Protein AF-0000000070164233 (afdb_homodimer)

Foldseek 3Di:
DFKWWWDPDPVDPTDIDTAKDADPVHQQDMDGDDVNVVAWDWRGDDPLDTDIGGHPDDPVVDTDMDDDSDPVVVCCVSVPPPPCPVPPPPVPPPPPD/DFKWWWDPDPVDDTDIDTAKDADPVHQQDMDGDDVNVVAWDWRGDDPLDTDIGGHPDDPVRDTDMDDDSDPVVVCCVSCPDPPPPVPPVPVPPPPPD

Sequence (194 aa):
MSWYKQEKRREAHSQFQLVAFTSEGSPGESAIEQPFKKRFKTSGMKSSALPLSLENAQLEDTGTYYCASQQHTAEQMLRKPSQNLFTGNSPVADPSQMSWYKQEKRREAHSQFQLVAFTSEGSPGESAIEQPFKKRFKTSGMKSSALPLSLENAQLEDTGTYYCASQQHTAEQMLRKPSQNLFTGNSPVADPSQ

Solvent-accessible surface area (backbone atoms only — not comparable to full-atom values): 10753 Å² total; per-residue (Å²): 72,30,32,31,35,32,40,82,45,91,87,44,74,72,46,68,38,76,40,34,38,44,38,87,91,36,61,62,39,51,49,64,36,75,96,41,49,86,40,42,48,63,84,24,48,52,69,62,18,45,45,42,29,36,50,79,35,39,63,83,67,31,28,32,32,31,39,17,66,42,54,68,57,28,46,56,62,60,49,51,73,66,68,74,71,62,72,68,74,67,75,75,74,68,69,76,116,71,32,33,32,36,32,39,83,44,90,87,43,73,73,45,67,38,72,38,34,36,44,40,87,92,37,64,61,40,52,50,63,34,76,95,40,49,86,39,40,49,62,84,25,47,50,71,65,18,46,44,43,29,36,51,79,35,39,63,83,67,33,29,33,33,31,40,17,67,42,54,69,57,28,46,56,63,61,50,51,71,66,69,73,71,63,71,68,73,67,76,74,72,69,65,78,116

Secondary structure (DSSP, 8-state):
-EEEEEE--SSS--EEEEEEEE-SS-TT-EEE-GGGTTTEE----BTTEEEEEE-S--GGG-EEEEEESSHHHHHHHHT---------------TT-/-EEEEEE--SSS--EEEEEEEE-SS-TT-EEE-GGGTTTEE----BTTEEEEEE-S--GGG-EEEEEESSHHHHHHHHT---------------TT-

InterPro domains:
  IPR007110 Immunoglobulin-like domain [PS50835] (1-79)
  IPR013106 Immunoglobulin V-set domain [PF07686] (1-72)
  IPR013783 Immunoglobulin-like fold [G3DSA:2.60.40.10] (1-90)
  IPR036179 Immunoglobulin-like domain superfamily [SSF48726] (1-70)

pLDDT: mean 75.79, std 20.02, range [26.42, 96.56]

Structure (mmCIF, N/CA/C/O backbone):
data_AF-0000000070164233-model_v1
#
loop_
_entity.id
_entity.type
_entity.pdbx_description
1 polymer 'Ig-like domain-containing protein'
#
loop_
_atom_site.group_PDB
_atom_site.id
_atom_site.type_symbol
_atom_site.label_atom_id
_atom_site.label_alt_id
_atom_site.label_comp_id
_atom_site.label_asym_id
_atom_site.label_entity_id
_atom_site.label_seq_id
_atom_site.pdbx_PDB_ins_code
_atom_site.Cartn_x
_atom_site.Cartn_y
_atom_site.Cartn_z
_atom_site.occupancy
_atom_site.B_iso_or_equiv
_atom_site.auth_seq_id
_atom_site.auth_comp_id
_atom_site.auth_asym_id
_atom_site.auth_atom_id
_atom_site.pdbx_PDB_model_num
ATOM 1 N N . MET A 1 1 ? 9.125 -7.086 5.539 1 86.12 1 MET A N 1
ATOM 2 C CA . MET A 1 1 ? 7.906 -6.453 5.035 1 86.12 1 MET A CA 1
ATOM 3 C C . MET A 1 1 ? 7.797 -6.613 3.521 1 86.12 1 MET A C 1
ATOM 5 O O . MET A 1 1 ? 8.805 -6.75 2.832 1 86.12 1 MET A O 1
ATOM 9 N N . SER A 1 2 ? 6.504 -6.738 2.984 1 90.94 2 SER A N 1
ATOM 10 C CA . SER A 1 2 ? 6.289 -6.957 1.558 1 90.94 2 SER A CA 1
ATOM 11 C C . SER A 1 2 ? 4.965 -6.348 1.1 1 90.94 2 SER A C 1
ATOM 13 O O . SER 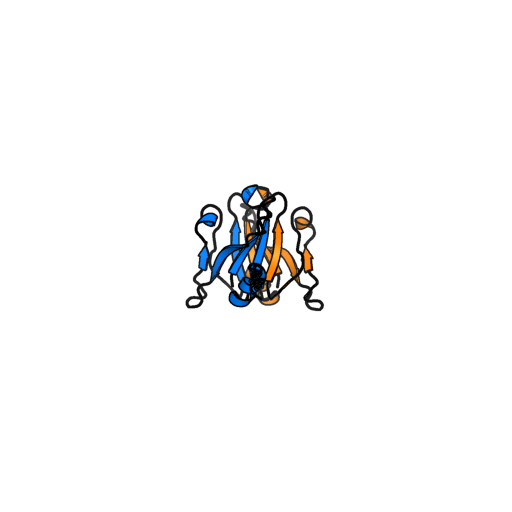A 1 2 ? 4.059 -6.141 1.907 1 90.94 2 SER A O 1
ATOM 15 N N . TRP A 1 3 ? 5.004 -6.035 -0.216 1 93.38 3 TRP A N 1
ATOM 16 C CA . TRP A 1 3 ? 3.795 -5.578 -0.895 1 93.38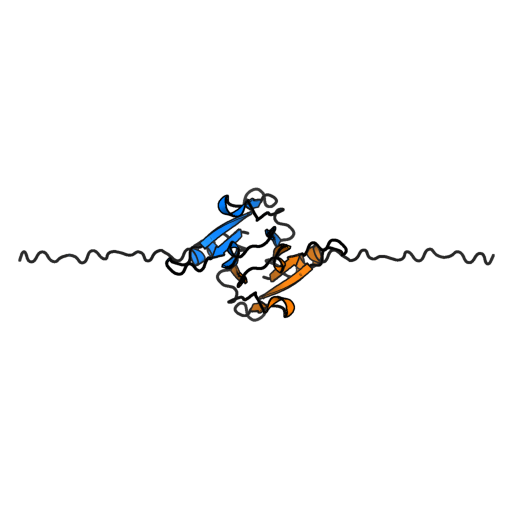 3 TRP A CA 1
ATOM 17 C C . TRP A 1 3 ? 3.277 -6.641 -1.858 1 93.38 3 TRP A C 1
ATOM 19 O O . TRP A 1 3 ? 4.059 -7.27 -2.576 1 93.38 3 TRP A O 1
ATOM 29 N N . TYR A 1 4 ? 1.918 -6.801 -1.856 1 92.5 4 TYR A N 1
ATOM 30 C CA . TYR A 1 4 ? 1.244 -7.668 -2.814 1 92.5 4 TYR A CA 1
ATOM 31 C C . TYR A 1 4 ? 0.104 -6.934 -3.51 1 92.5 4 TYR A C 1
ATOM 33 O O . TYR A 1 4 ? -0.473 -6 -2.949 1 92.5 4 TYR A O 1
ATOM 41 N N . LYS A 1 5 ? -0.182 -7.395 -4.676 1 92.94 5 LYS A N 1
ATOM 42 C CA . LYS A 1 5 ? -1.336 -6.891 -5.41 1 92.94 5 LYS A CA 1
ATOM 43 C C . LYS A 1 5 ? -2.285 -8.023 -5.793 1 92.94 5 LYS A C 1
ATOM 45 O O . LYS A 1 5 ? -1.845 -9.086 -6.234 1 92.94 5 LYS A O 1
ATOM 50 N N . GLN A 1 6 ? -3.504 -7.727 -5.461 1 90.38 6 GLN A N 1
ATOM 51 C CA . GLN A 1 6 ? -4.566 -8.625 -5.898 1 90.38 6 GLN A CA 1
ATOM 52 C C . GLN A 1 6 ? -5.402 -7.996 -7.008 1 90.38 6 GLN A C 1
ATOM 54 O O . GLN A 1 6 ? -6.02 -6.945 -6.805 1 90.38 6 GLN A O 1
ATOM 59 N N . GLU A 1 7 ? -5.34 -8.547 -8.156 1 82.38 7 GLU A N 1
ATOM 60 C CA . GLU A 1 7 ? -6.164 -8.086 -9.266 1 82.38 7 GLU A CA 1
ATOM 61 C C . GLU A 1 7 ? -7.48 -8.859 -9.336 1 82.38 7 GLU A C 1
ATOM 63 O O . GLU A 1 7 ? -7.512 -10.062 -9.055 1 82.38 7 GLU A O 1
ATOM 68 N N . LYS A 1 8 ? -8.523 -8.094 -9.406 1 69.38 8 LYS A N 1
ATOM 69 C CA . LYS A 1 8 ? -9.812 -8.766 -9.594 1 69.38 8 LYS A CA 1
ATOM 70 C C . LYS A 1 8 ? -10 -9.195 -11.047 1 69.38 8 LYS A C 1
ATOM 72 O O . LYS A 1 8 ? -10.039 -8.352 -11.945 1 69.38 8 LYS A O 1
ATOM 77 N N . ARG A 1 9 ? -9.328 -10.203 -11.398 1 56.88 9 ARG A N 1
ATOM 78 C CA . ARG A 1 9 ? -9.625 -10.641 -12.766 1 56.88 9 ARG A CA 1
ATOM 79 C C . ARG A 1 9 ? -10.898 -11.469 -12.805 1 56.88 9 ARG A C 1
ATOM 81 O O . ARG A 1 9 ? -11.188 -12.227 -11.875 1 56.88 9 ARG A O 1
ATOM 88 N N . ARG A 1 10 ? -11.906 -10.977 -13.648 1 57.88 10 ARG A N 1
ATOM 89 C CA . ARG A 1 10 ? -13.195 -11.625 -13.852 1 57.88 10 ARG A CA 1
ATOM 90 C C . ARG A 1 10 ? -13.039 -13.141 -13.984 1 57.88 10 ARG A C 1
ATOM 92 O O . ARG A 1 10 ? -13.852 -13.898 -13.461 1 57.88 10 ARG A O 1
ATOM 99 N N . GLU A 1 11 ? -12.25 -13.43 -14.836 1 52.81 11 GLU A N 1
ATOM 100 C CA . GLU A 1 11 ? -12.242 -14.82 -15.273 1 52.81 11 GLU A CA 1
ATOM 101 C C . GLU A 1 11 ? -11.352 -15.672 -14.375 1 52.81 11 GLU A C 1
ATOM 103 O O . GLU A 1 11 ? -11.562 -16.875 -14.25 1 52.81 11 GLU A O 1
ATOM 108 N N . ALA A 1 12 ? -10.438 -14.969 -13.898 1 54.53 12 ALA A N 1
ATOM 109 C CA . ALA A 1 12 ? -9.461 -15.797 -13.211 1 54.53 12 ALA A CA 1
ATOM 110 C C . ALA A 1 12 ? -9.469 -15.531 -11.711 1 54.53 12 ALA A C 1
ATOM 112 O O . ALA A 1 12 ? -9.969 -14.5 -11.258 1 54.53 12 ALA A O 1
ATOM 113 N N . HIS A 1 13 ? -9.172 -16.547 -10.93 1 57.5 13 HIS A N 1
ATOM 114 C CA . HIS A 1 13 ? -9.016 -16.5 -9.477 1 57.5 13 HIS A CA 1
ATOM 115 C C . HIS A 1 13 ? -8.172 -15.305 -9.055 1 57.5 13 HIS A C 1
ATOM 117 O O . HIS A 1 13 ? -7.32 -14.836 -9.82 1 57.5 13 HIS A O 1
ATOM 123 N N . SER A 1 14 ? -8.578 -14.688 -8.102 1 62.53 14 SER A N 1
ATOM 124 C CA . SER A 1 14 ? -7.809 -13.625 -7.457 1 62.53 14 SER A CA 1
ATOM 125 C C . SER A 1 14 ? -6.336 -14 -7.336 1 62.53 14 SER A C 1
ATOM 127 O O . SER A 1 14 ? -6.004 -15.07 -6.82 1 62.53 14 SER A O 1
ATOM 129 N N . GLN A 1 15 ? -5.508 -13.445 -8.25 1 77.75 15 GLN A N 1
ATOM 130 C CA . GLN A 1 15 ? -4.078 -13.727 -8.172 1 77.75 15 GLN A CA 1
ATOM 131 C C . GLN A 1 15 ? -3.348 -12.664 -7.363 1 77.75 15 GLN A C 1
ATOM 133 O O . GLN A 1 15 ? -3.537 -11.461 -7.59 1 77.75 15 GLN A O 1
ATOM 138 N N . PHE A 1 16 ? -2.762 -13.234 -6.379 1 86.31 16 PHE A N 1
ATOM 139 C CA . PHE A 1 16 ? -1.871 -12.383 -5.605 1 86.31 16 PHE A CA 1
ATOM 140 C C . PHE A 1 16 ? -0.483 -12.328 -6.23 1 86.31 16 PHE A C 1
ATOM 142 O O . PHE A 1 16 ? 0.062 -13.367 -6.625 1 86.31 16 PHE A O 1
ATOM 149 N N . GLN A 1 17 ? -0.043 -11.172 -6.473 1 89.94 17 GLN A N 1
ATOM 150 C CA . GLN A 1 17 ? 1.297 -10.984 -7.02 1 89.94 1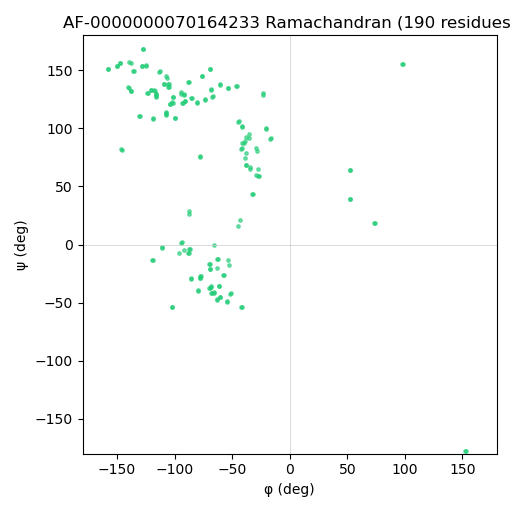7 GLN A CA 1
ATOM 151 C C . GLN A 1 17 ? 2.182 -10.211 -6.047 1 89.94 17 GLN A C 1
ATOM 153 O O . GLN A 1 17 ? 1.745 -9.219 -5.457 1 89.94 17 GLN A O 1
ATOM 158 N N . LEU A 1 18 ? 3.342 -10.734 -5.844 1 90.62 18 LEU A N 1
ATOM 159 C CA . LEU A 1 18 ? 4.324 -9.992 -5.07 1 90.62 18 LEU A CA 1
ATOM 160 C C . LEU A 1 18 ? 4.773 -8.734 -5.816 1 90.62 18 LEU A C 1
ATOM 162 O O . LEU A 1 18 ? 5.156 -8.812 -6.984 1 90.62 18 LEU A O 1
ATOM 166 N N . VAL A 1 19 ? 4.719 -7.598 -5.211 1 94.19 19 VAL A N 1
ATOM 167 C CA . VAL A 1 19 ? 5.074 -6.328 -5.84 1 94.19 19 VAL A CA 1
ATOM 168 C C . VAL A 1 19 ? 6.461 -5.895 -5.375 1 94.19 19 VAL A C 1
ATOM 170 O O . VAL A 1 19 ? 7.352 -5.656 -6.195 1 94.19 19 VAL A O 1
ATOM 173 N N . ALA A 1 20 ? 6.688 -5.816 -4.098 1 93.44 20 ALA A N 1
ATOM 174 C CA . ALA A 1 20 ? 7.941 -5.363 -3.5 1 93.44 20 ALA A CA 1
ATOM 175 C C . ALA A 1 20 ? 8.211 -6.086 -2.184 1 93.44 20 ALA A C 1
ATOM 177 O O . ALA A 1 20 ? 7.285 -6.582 -1.537 1 93.44 20 ALA A O 1
ATOM 178 N N . PHE A 1 21 ? 9.508 -6.16 -1.77 1 88.75 21 PHE A N 1
ATOM 179 C CA . PHE A 1 21 ? 9.859 -6.809 -0.512 1 88.75 21 PHE A CA 1
ATOM 180 C C . PHE A 1 21 ? 11.211 -6.32 -0.012 1 88.75 21 PHE A C 1
ATOM 182 O O . PHE A 1 21 ? 12.031 -5.832 -0.795 1 88.75 21 PHE A O 1
ATOM 189 N N . THR A 1 22 ? 11.234 -6.383 1.309 1 85.94 22 THR A N 1
ATOM 190 C CA . THR A 1 22 ? 12.523 -6.09 1.938 1 85.94 22 THR A CA 1
ATOM 191 C C . THR A 1 22 ? 13.375 -7.355 2.043 1 85.94 22 THR A C 1
ATOM 193 O O . THR A 1 22 ? 12.844 -8.445 2.291 1 85.94 22 THR A O 1
ATOM 196 N N . SER A 1 23 ? 14.68 -7.086 1.755 1 76.06 23 SER A N 1
ATOM 197 C CA . SER A 1 23 ? 15.594 -8.219 1.854 1 76.06 23 SER A CA 1
ATOM 198 C C . SER A 1 23 ? 15.859 -8.594 3.311 1 76.06 23 SER A C 1
ATOM 200 O O . SER A 1 23 ? 15.969 -7.719 4.168 1 76.06 23 SER A O 1
ATOM 202 N N . GLU A 1 24 ? 15.656 -9.805 3.736 1 65.44 24 GLU A N 1
ATOM 203 C CA . GLU A 1 24 ? 15.867 -10.297 5.09 1 65.44 24 GLU A CA 1
ATOM 204 C C . GLU A 1 24 ? 17.266 -9.961 5.59 1 65.44 24 GLU A C 1
ATOM 206 O O . GLU A 1 24 ? 17.438 -9.586 6.754 1 65.44 24 GLU A O 1
ATOM 211 N N . GLY A 1 25 ? 18.188 -10.109 4.801 1 63.72 25 GLY A N 1
ATOM 212 C CA . GLY A 1 25 ? 19.578 -9.922 5.223 1 63.72 25 GLY A CA 1
ATOM 213 C C . GLY A 1 25 ? 20.047 -8.484 5.109 1 63.72 25 GLY A C 1
ATOM 214 O O . GLY A 1 25 ? 21.094 -8.125 5.652 1 63.72 25 GLY A O 1
ATOM 215 N N . SER A 1 26 ? 19.25 -7.629 4.535 1 67.25 26 SER A N 1
ATOM 216 C CA . SER A 1 26 ? 19.609 -6.227 4.355 1 67.25 26 SER A CA 1
ATOM 217 C C . SER A 1 26 ? 18.391 -5.316 4.465 1 67.25 26 SER A C 1
ATOM 219 O O . SER A 1 26 ? 17.812 -4.93 3.453 1 67.25 26 SER A O 1
ATOM 221 N N . PRO A 1 27 ? 17.969 -4.984 5.68 1 61.25 27 PRO A N 1
ATOM 222 C CA . PRO A 1 27 ? 16.703 -4.293 5.926 1 61.25 27 PRO A CA 1
ATOM 223 C C . PRO A 1 27 ? 16.547 -3.02 5.098 1 61.25 27 PRO A C 1
ATOM 225 O O . PRO A 1 27 ? 15.438 -2.643 4.73 1 61.25 27 PRO A O 1
ATOM 228 N N . GLY A 1 28 ? 17.719 -2.496 4.551 1 65.44 28 GLY A N 1
ATOM 229 C CA . GLY A 1 28 ? 17.688 -1.296 3.73 1 65.44 28 GLY A CA 1
ATOM 230 C C . GLY A 1 28 ? 17.547 -1.589 2.248 1 65.44 28 GLY A C 1
ATOM 231 O O . GLY A 1 28 ? 17.203 -0.702 1.466 1 65.44 28 GLY A O 1
ATOM 232 N N . GLU A 1 29 ? 17.594 -2.904 2.07 1 78.88 29 GLU A N 1
ATOM 233 C CA . GLU A 1 29 ? 17.516 -3.277 0.662 1 78.88 29 GLU A CA 1
ATOM 234 C C . GLU A 1 29 ? 16.109 -3.781 0.311 1 78.88 29 GLU A C 1
ATOM 236 O O . GLU A 1 29 ? 15.492 -4.504 1.093 1 78.88 29 GLU A O 1
ATOM 241 N N . SER A 1 30 ? 15.523 -3.158 -0.617 1 86.25 30 SER A N 1
ATOM 242 C CA . SER A 1 30 ? 14.227 -3.561 -1.143 1 86.25 30 SER A CA 1
ATOM 243 C C . SER A 1 30 ? 14.281 -3.766 -2.652 1 86.25 30 SER A C 1
ATOM 245 O O . SER A 1 30 ? 15.211 -3.305 -3.314 1 86.25 30 SER A O 1
ATOM 247 N N . ALA A 1 31 ? 13.375 -4.602 -3.117 1 89.38 31 ALA A N 1
ATOM 248 C CA . ALA A 1 31 ? 13.297 -4.871 -4.551 1 89.38 31 ALA A CA 1
ATOM 249 C C . ALA A 1 31 ? 11.844 -4.863 -5.031 1 89.38 31 ALA A C 1
ATOM 251 O O . ALA A 1 31 ? 10.93 -5.164 -4.266 1 89.38 31 ALA A O 1
ATOM 252 N N . ILE A 1 32 ? 11.688 -4.469 -6.289 1 93.5 32 ILE A N 1
ATOM 253 C CA . ILE A 1 32 ? 10.406 -4.527 -6.973 1 93.5 32 ILE A CA 1
ATOM 254 C C . ILE A 1 32 ? 10.398 -5.684 -7.969 1 93.5 32 ILE A C 1
ATOM 256 O O . ILE A 1 32 ? 11.383 -5.902 -8.68 1 93.5 32 ILE A O 1
ATOM 260 N N . GLU A 1 33 ? 9.32 -6.438 -7.988 1 92 33 GLU A N 1
ATOM 261 C CA . GLU A 1 33 ? 9.203 -7.535 -8.945 1 92 33 GLU A CA 1
ATOM 262 C C . GLU A 1 33 ? 9.055 -7.012 -10.375 1 92 33 GLU A C 1
ATOM 264 O O . GLU A 1 33 ? 8.492 -5.938 -10.594 1 92 33 GLU A O 1
ATOM 269 N N . GLN A 1 34 ? 9.484 -7.734 -11.344 1 89.81 34 GLN A N 1
ATOM 270 C CA . GLN A 1 34 ? 9.711 -7.344 -12.734 1 89.81 34 GLN A CA 1
ATOM 271 C C . GLN A 1 34 ? 8.461 -6.727 -13.344 1 89.81 34 GLN A C 1
ATOM 273 O O . GLN A 1 34 ? 8.523 -5.656 -13.953 1 89.81 34 GLN A O 1
ATOM 278 N N . PRO A 1 35 ? 7.184 -7.348 -13.25 1 90.88 35 PRO A N 1
ATOM 279 C CA . PRO A 1 35 ? 6.012 -6.781 -13.914 1 90.88 35 PRO A CA 1
ATOM 280 C C . PRO A 1 35 ? 5.648 -5.391 -13.398 1 90.88 35 PRO A C 1
ATOM 282 O O . PRO A 1 35 ? 4.918 -4.652 -14.062 1 90.88 35 PRO A O 1
ATOM 285 N N . PHE A 1 36 ? 6.25 -5.051 -12.32 1 94.5 36 PHE A N 1
ATOM 286 C CA . PHE A 1 36 ? 5.824 -3.812 -11.672 1 94.5 36 PHE A CA 1
ATOM 287 C C . PHE A 1 36 ? 6.914 -2.75 -11.773 1 94.5 36 PHE A C 1
ATOM 289 O O . PHE A 1 36 ? 6.695 -1.597 -11.398 1 94.5 36 PHE A O 1
ATOM 296 N N . LYS A 1 37 ? 8.055 -3.02 -12.328 1 94.12 37 LYS A N 1
ATOM 297 C CA . LYS A 1 37 ? 9.219 -2.143 -12.305 1 94.12 37 LYS A CA 1
ATOM 298 C C . LYS A 1 37 ? 8.992 -0.902 -13.164 1 94.12 37 LYS A C 1
ATOM 300 O O . LYS A 1 37 ? 9.672 0.11 -13 1 94.12 37 LYS A O 1
ATOM 305 N N . LYS A 1 38 ? 8.094 -0.973 -14.062 1 93.31 38 LYS A N 1
ATOM 306 C CA . LYS A 1 38 ? 7.871 0.157 -14.961 1 93.31 38 LYS A CA 1
ATOM 307 C C . LYS A 1 38 ? 7.297 1.354 -14.211 1 93.31 38 LYS A C 1
ATOM 309 O O . LYS A 1 38 ? 7.719 2.49 -14.43 1 93.31 38 LYS A O 1
ATOM 314 N N . ARG A 1 39 ? 6.367 1.09 -13.312 1 95 39 ARG A N 1
ATOM 315 C CA . ARG A 1 39 ? 5.668 2.221 -12.711 1 95 39 ARG A CA 1
ATOM 316 C C . ARG A 1 39 ? 5.871 2.248 -11.203 1 95 39 ARG A C 1
ATOM 318 O O . ARG A 1 39 ? 5.574 3.25 -10.547 1 95 39 ARG A O 1
ATOM 325 N N . PHE A 1 40 ? 6.355 1.202 -10.672 1 95.88 40 PHE A N 1
ATOM 326 C CA . PHE A 1 40 ? 6.543 1.157 -9.227 1 95.88 40 PHE A CA 1
ATOM 327 C C . PHE A 1 40 ? 8.016 1.264 -8.867 1 95.88 40 PHE A C 1
ATOM 329 O O . PHE A 1 40 ? 8.875 0.74 -9.586 1 95.88 40 PHE A O 1
ATOM 336 N N . LYS A 1 41 ? 8.32 1.954 -7.77 1 94.69 41 LYS A N 1
ATOM 337 C CA . LYS A 1 41 ? 9.641 2.078 -7.156 1 94.69 41 LYS A CA 1
ATOM 338 C C . LYS A 1 41 ? 9.555 1.966 -5.637 1 94.69 41 LYS A C 1
ATOM 340 O O . LYS A 1 41 ? 8.484 2.158 -5.055 1 94.69 41 LYS A O 1
ATOM 345 N N . THR A 1 42 ? 10.586 1.602 -5.062 1 93.88 42 THR A N 1
ATOM 346 C CA . THR A 1 42 ? 10.672 1.604 -3.605 1 93.88 42 THR A CA 1
ATOM 347 C C . THR A 1 42 ? 12.039 2.1 -3.146 1 93.88 42 THR A C 1
ATOM 349 O O . THR A 1 42 ? 13.055 1.793 -3.77 1 93.88 42 THR A O 1
ATOM 352 N N . SER A 1 43 ? 12.141 2.949 -2.193 1 88.81 43 SER A N 1
ATOM 353 C CA . SER A 1 43 ? 13.383 3.518 -1.683 1 88.81 43 SER A CA 1
ATOM 354 C C . SER A 1 43 ? 13.914 2.713 -0.5 1 88.81 43 SER A C 1
ATOM 356 O O . SER A 1 43 ? 14.938 3.062 0.084 1 88.81 43 SER A O 1
ATOM 358 N N . GLY A 1 44 ? 13.266 1.684 -0.147 1 85.81 44 GLY A N 1
ATOM 359 C CA . GLY A 1 44 ? 13.727 0.858 0.958 1 85.81 44 GLY A CA 1
ATOM 360 C C . GLY A 1 44 ? 13.031 1.17 2.268 1 85.81 44 GLY A C 1
ATOM 361 O O . GLY A 1 44 ? 12.578 2.2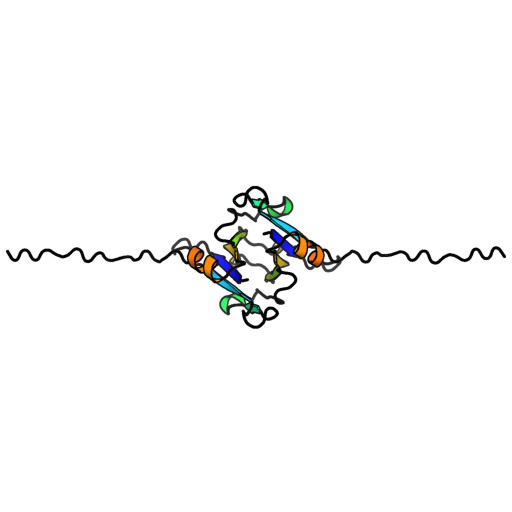97 2.484 1 85.81 44 GLY A O 1
ATOM 362 N N . MET A 1 45 ? 13.023 0.188 3.105 1 84.12 45 MET A N 1
ATOM 363 C CA . MET A 1 45 ? 12.32 0.296 4.383 1 84.12 45 MET A CA 1
ATOM 364 C C . MET A 1 45 ? 13.016 1.296 5.301 1 84.12 45 MET A C 1
ATOM 366 O O . MET A 1 45 ? 14.25 1.33 5.371 1 84.12 45 MET A O 1
ATOM 370 N N . LYS A 1 46 ? 12.156 2.201 5.914 1 81.19 46 LYS A N 1
ATOM 371 C CA . LYS A 1 46 ? 12.617 3.131 6.941 1 81.19 46 LYS A CA 1
ATOM 372 C C . LYS A 1 46 ? 11.617 3.219 8.094 1 81.19 46 LYS A C 1
ATOM 374 O O . LYS A 1 46 ? 10.414 3.357 7.863 1 81.19 46 LYS A O 1
ATOM 379 N N . SER A 1 47 ? 12.133 3.123 9.328 1 80 47 SER A N 1
ATOM 380 C CA . SER A 1 47 ? 11.328 3.293 10.531 1 80 47 SER A CA 1
ATOM 381 C C . SER A 1 47 ? 10.094 2.4 10.508 1 80 47 SER A C 1
ATOM 383 O O . SER A 1 47 ? 8.984 2.861 10.766 1 80 47 SER A O 1
ATOM 385 N N . SER A 1 48 ? 10.25 1.229 10.039 1 81.12 48 SER A N 1
ATOM 386 C CA . SER A 1 48 ? 9.203 0.208 10.047 1 81.12 48 SER A CA 1
ATOM 387 C C . SER A 1 48 ? 8.125 0.516 9.016 1 81.12 48 SER A C 1
ATOM 389 O O . SER A 1 48 ? 6.973 0.099 9.164 1 81.12 48 SER A O 1
ATOM 391 N N . ALA A 1 49 ? 8.508 1.37 8.094 1 87.56 49 ALA A N 1
ATOM 392 C CA . ALA A 1 49 ? 7.613 1.661 6.973 1 87.56 49 ALA A CA 1
ATOM 393 C C . ALA A 1 49 ? 8.266 1.31 5.641 1 87.56 49 ALA A C 1
ATOM 395 O O . ALA A 1 49 ? 9.453 1.583 5.434 1 87.56 49 ALA A O 1
ATOM 396 N N . LEU A 1 50 ? 7.594 0.655 4.816 1 89.69 50 LEU A N 1
ATOM 397 C CA . LEU A 1 50 ? 8.07 0.334 3.477 1 89.69 50 LEU A CA 1
ATOM 398 C C . LEU A 1 50 ? 7.336 1.156 2.424 1 89.69 50 LEU A C 1
ATOM 400 O O . LEU A 1 50 ? 6.137 0.962 2.205 1 89.69 50 LEU A O 1
ATOM 404 N N . PRO A 1 51 ? 8.109 2.08 1.79 1 92.88 51 PRO A N 1
ATOM 405 C CA . PRO A 1 51 ? 7.461 2.889 0.752 1 92.88 51 PRO A CA 1
ATOM 406 C C . PRO A 1 51 ? 7.262 2.121 -0.553 1 92.88 51 PRO A C 1
ATOM 408 O O . PRO A 1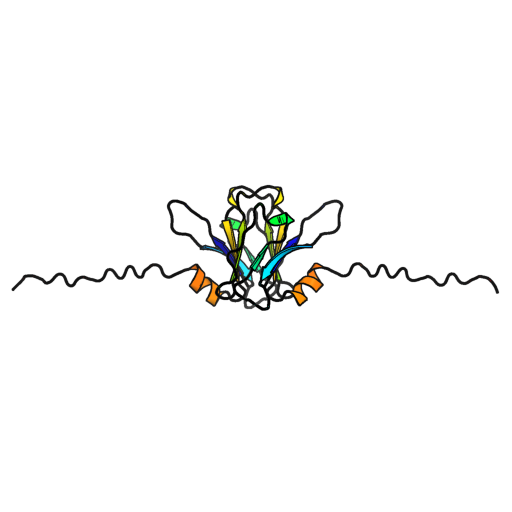 51 ? 8.094 1.294 -0.923 1 92.88 51 PRO A O 1
ATOM 411 N N . LEU A 1 52 ? 6.164 2.395 -1.247 1 95.69 52 LEU A N 1
ATOM 412 C CA . LEU A 1 52 ? 5.871 1.973 -2.613 1 95.69 52 LEU A CA 1
ATOM 413 C C . LEU A 1 52 ? 5.41 3.154 -3.461 1 95.69 52 LEU A C 1
ATOM 415 O O . LEU A 1 52 ? 4.32 3.691 -3.242 1 95.69 52 LEU A O 1
ATOM 419 N N . SER A 1 53 ? 6.277 3.549 -4.406 1 95.5 53 SER A N 1
ATOM 420 C CA . SER A 1 53 ? 5.965 4.684 -5.27 1 95.5 53 SER A CA 1
ATOM 421 C C . SER A 1 53 ? 5.25 4.227 -6.539 1 95.5 53 SER A C 1
ATOM 423 O O . SER A 1 53 ? 5.723 3.33 -7.238 1 95.5 53 SER A O 1
ATOM 425 N N . LEU A 1 54 ? 4.094 4.77 -6.773 1 96.56 54 LEU A N 1
ATOM 426 C CA . LEU A 1 54 ? 3.363 4.59 -8.023 1 96.56 54 LEU A CA 1
ATOM 427 C C . LEU A 1 54 ? 3.545 5.793 -8.938 1 96.56 54 LEU A C 1
ATOM 429 O O . LEU A 1 54 ? 3.018 6.875 -8.664 1 96.56 54 LEU A O 1
ATOM 433 N N . GLU A 1 55 ? 4.293 5.594 -10.016 1 94.81 55 GLU A N 1
ATOM 434 C CA . GLU A 1 55 ? 4.543 6.672 -10.969 1 94.81 55 GLU A CA 1
ATOM 435 C C . GLU A 1 55 ? 3.541 6.629 -12.117 1 94.81 55 GLU A C 1
ATOM 437 O O . GLU A 1 55 ? 3.334 5.578 -12.734 1 94.81 55 GLU A O 1
ATOM 442 N N . ASN A 1 56 ? 2.938 7.762 -12.438 1 94 56 ASN A N 1
ATOM 443 C CA . ASN A 1 56 ? 1.998 7.871 -13.555 1 94 56 ASN A CA 1
ATOM 444 C C . ASN A 1 56 ? 0.909 6.805 -13.469 1 94 56 ASN A C 1
ATOM 446 O O . ASN A 1 56 ? 0.784 5.969 -14.367 1 94 56 ASN A O 1
ATOM 450 N N . ALA A 1 57 ? 0.116 6.875 -12.445 1 94.75 57 ALA A N 1
ATOM 451 C CA . ALA A 1 57 ? -0.932 5.895 -12.164 1 94.75 57 ALA A CA 1
ATOM 452 C C . ALA A 1 57 ? -1.845 5.711 -13.375 1 94.75 57 ALA A C 1
ATOM 454 O O . ALA A 1 57 ? -2.215 6.684 -14.039 1 94.75 57 ALA A O 1
ATOM 455 N N . GLN A 1 58 ? -2.133 4.457 -13.695 1 95.38 58 GLN A N 1
ATOM 456 C CA . GLN A 1 58 ? -2.994 4.047 -14.805 1 95.38 58 GLN A CA 1
ATOM 457 C C . GLN A 1 58 ? -4.078 3.086 -14.328 1 95.38 58 GLN A C 1
ATOM 459 O O . GLN A 1 58 ? -4.039 2.609 -13.188 1 95.38 58 GLN A O 1
ATOM 464 N N . LEU A 1 59 ? -5.078 2.822 -15.203 1 93.94 59 LEU A N 1
ATOM 465 C CA . LEU A 1 59 ? -6.188 1.926 -14.883 1 93.94 59 LEU A CA 1
ATOM 466 C C . LEU A 1 59 ? -5.672 0.541 -14.508 1 93.94 59 LEU A C 1
ATOM 468 O O . LEU A 1 59 ? -6.273 -0.144 -13.68 1 93.94 59 LEU A O 1
ATOM 472 N N . GLU A 1 60 ? -4.504 0.201 -15.008 1 91.69 60 GLU A N 1
ATOM 473 C CA . GLU A 1 60 ? -3.92 -1.11 -14.734 1 91.69 60 GLU A CA 1
ATOM 474 C C . GLU A 1 60 ? -3.486 -1.233 -13.281 1 91.69 60 GLU A C 1
ATOM 476 O O . GLU A 1 60 ? -3.264 -2.34 -12.781 1 91.69 60 GLU A O 1
ATOM 481 N N . ASP A 1 61 ? -3.383 -0.141 -12.641 1 94.5 61 ASP A N 1
ATOM 482 C CA . ASP A 1 61 ? -2.918 -0.152 -11.258 1 94.5 61 ASP A CA 1
ATOM 483 C C . ASP A 1 61 ? -4.082 -0.365 -10.289 1 94.5 61 ASP A C 1
ATOM 485 O O . ASP A 1 61 ? -3.875 -0.478 -9.078 1 94.5 61 ASP A O 1
ATOM 489 N N . THR A 1 62 ? -5.332 -0.418 -10.875 1 94.69 62 THR A N 1
ATOM 490 C CA . THR A 1 62 ? -6.508 -0.739 -10.07 1 94.69 62 THR A CA 1
ATOM 491 C C . THR A 1 62 ? -6.371 -2.123 -9.445 1 94.69 62 THR A C 1
ATOM 493 O O . THR A 1 62 ? -5.926 -3.066 -10.102 1 94.69 62 THR A O 1
ATOM 496 N N . GLY A 1 63 ? -6.77 -2.252 -8.133 1 94.12 63 GLY A N 1
ATOM 497 C CA . GLY A 1 63 ? -6.684 -3.512 -7.414 1 94.12 63 GLY A CA 1
ATOM 498 C C . GLY A 1 63 ? -6.508 -3.33 -5.918 1 94.12 63 GLY A C 1
ATOM 499 O O . GLY A 1 63 ? -6.543 -2.205 -5.414 1 94.12 63 GLY A O 1
ATOM 500 N N . THR A 1 64 ? -6.383 -4.41 -5.289 1 94.06 64 THR A N 1
ATOM 501 C CA . THR A 1 64 ? -6.141 -4.387 -3.85 1 94.06 64 THR A CA 1
ATOM 502 C C . THR A 1 64 ? -4.668 -4.645 -3.543 1 94.06 64 THR A C 1
ATOM 504 O O . THR A 1 64 ? -4.094 -5.621 -4.023 1 94.06 64 THR A O 1
ATOM 507 N N . TYR A 1 65 ? -4.078 -3.764 -2.785 1 95.06 65 TYR A N 1
ATOM 508 C CA . TYR A 1 65 ? -2.695 -3.902 -2.35 1 95.06 65 TYR A CA 1
ATOM 509 C C . TYR A 1 65 ? -2.623 -4.312 -0.885 1 95.06 65 TYR A C 1
ATOM 511 O O . TYR A 1 65 ? -3.393 -3.824 -0.057 1 95.06 65 TYR A O 1
ATOM 519 N N . TYR A 1 66 ? -1.772 -5.18 -0.565 1 92.12 66 TYR A N 1
ATOM 520 C CA . TYR A 1 66 ? -1.533 -5.652 0.794 1 92.12 66 TYR A CA 1
ATOM 521 C C . TYR A 1 66 ? -0.123 -5.297 1.254 1 92.12 66 TYR A C 1
ATOM 523 O O . TYR A 1 66 ? 0.843 -5.48 0.509 1 92.12 66 TYR A O 1
ATOM 531 N N . CYS A 1 67 ? -0.077 -4.758 2.312 1 91.19 67 CYS A N 1
ATOM 532 C CA . CYS A 1 67 ? 1.191 -4.613 3.02 1 91.19 67 CYS A CA 1
ATOM 533 C C . CYS A 1 67 ? 1.296 -5.613 4.164 1 91.19 67 CYS A C 1
ATOM 535 O O . CYS A 1 67 ? 0.44 -5.641 5.051 1 91.19 67 CYS A O 1
ATOM 537 N N . ALA A 1 68 ? 2.293 -6.414 4.082 1 88.88 68 ALA A N 1
ATOM 538 C CA . ALA A 1 68 ? 2.449 -7.453 5.094 1 88.88 68 ALA A CA 1
ATOM 539 C C . ALA A 1 68 ? 3.732 -7.25 5.898 1 88.88 68 ALA A C 1
ATOM 541 O O . ALA A 1 68 ? 4.805 -7.055 5.324 1 88.88 68 ALA A O 1
ATOM 542 N N . SER A 1 69 ? 3.557 -7.23 7.184 1 82.94 69 SER A N 1
ATOM 543 C CA . SER A 1 69 ? 4.727 -7.105 8.047 1 82.94 69 SER A CA 1
ATOM 544 C C . SER A 1 69 ? 5.477 -8.43 8.156 1 82.94 69 SER A C 1
ATOM 546 O O . SER A 1 69 ? 6.66 -8.453 8.5 1 82.94 69 SER A O 1
ATOM 548 N N . GLN A 1 70 ? 4.844 -9.469 8.008 1 78.31 70 GLN A N 1
ATOM 549 C CA . GLN A 1 70 ? 5.426 -10.805 8.008 1 78.31 70 GLN A CA 1
ATOM 550 C C . GLN A 1 70 ? 5.188 -11.516 6.68 1 78.31 70 GLN A C 1
ATOM 552 O O . GLN A 1 70 ? 4.059 -11.898 6.367 1 78.31 70 GLN A O 1
ATOM 557 N N . GLN A 1 71 ? 6.223 -11.656 5.941 1 72.25 71 GLN A N 1
ATOM 558 C CA . GLN A 1 71 ? 6.094 -12.172 4.586 1 72.25 71 GLN A CA 1
ATOM 559 C C . GLN A 1 71 ? 5.496 -13.578 4.594 1 72.25 71 GLN A C 1
ATOM 561 O O . GLN A 1 71 ? 4.598 -13.883 3.803 1 72.25 71 GLN A O 1
ATOM 566 N N . HIS A 1 72 ? 5.992 -14.375 5.473 1 72.25 72 HIS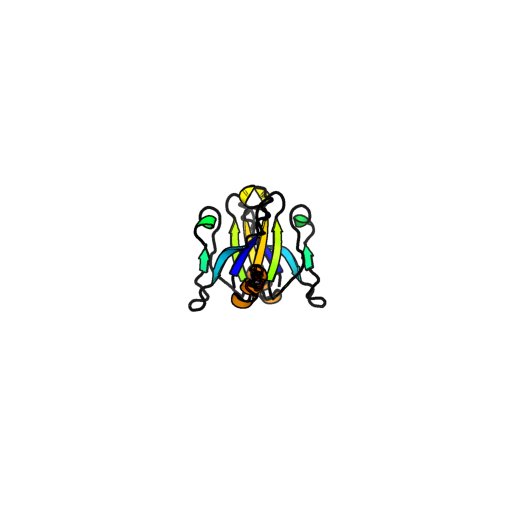 A N 1
ATOM 567 C CA . HIS A 1 72 ? 5.594 -15.781 5.473 1 72.25 72 HIS A CA 1
ATOM 568 C C . HIS A 1 72 ? 4.105 -15.93 5.766 1 72.25 72 HIS A C 1
ATOM 570 O O . HIS A 1 72 ? 3.4 -16.656 5.059 1 72.25 72 HIS A O 1
ATOM 576 N N . THR A 1 73 ? 3.631 -15.273 6.754 1 70.5 73 THR A N 1
ATOM 577 C CA . THR A 1 73 ? 2.234 -15.398 7.156 1 70.5 73 THR A CA 1
ATOM 578 C C . THR A 1 73 ? 1.31 -14.797 6.102 1 70.5 73 THR A C 1
ATOM 580 O O . THR A 1 73 ? 0.257 -15.359 5.797 1 70.5 73 THR A O 1
ATOM 583 N N . ALA A 1 74 ? 1.717 -13.766 5.516 1 74 74 ALA A N 1
ATOM 584 C CA . ALA A 1 74 ? 0.899 -13.094 4.512 1 74 74 ALA A CA 1
ATOM 585 C C . ALA A 1 74 ? 0.773 -13.938 3.248 1 74 74 ALA A C 1
ATOM 587 O O . ALA A 1 74 ? -0.311 -14.039 2.668 1 74 74 ALA A O 1
ATOM 588 N N . GLU A 1 75 ? 1.858 -14.578 2.936 1 75.94 75 GLU A N 1
ATOM 589 C CA . GLU A 1 75 ? 1.841 -15.391 1.723 1 75.94 75 GLU A CA 1
ATOM 590 C C . GLU A 1 75 ? 0.875 -16.562 1.859 1 75.94 75 GLU A C 1
ATOM 592 O O . GLU A 1 75 ? 0.188 -16.922 0.901 1 75.94 75 GLU A O 1
ATOM 597 N N . GLN A 1 76 ? 0.924 -17.125 3.004 1 76.62 76 GLN A N 1
ATOM 598 C CA . GLN A 1 76 ? 0.038 -18.266 3.248 1 76.62 76 GLN A CA 1
ATOM 599 C C . GLN A 1 76 ? -1.427 -17.844 3.119 1 76.62 76 GLN A C 1
ATOM 601 O O . GLN A 1 76 ? -2.24 -18.594 2.572 1 76.62 76 GLN A O 1
ATOM 606 N N . MET A 1 77 ? -1.736 -16.703 3.514 1 72 77 MET A N 1
ATOM 607 C CA . MET A 1 77 ? -3.115 -16.219 3.498 1 72 77 MET A CA 1
ATOM 608 C C . MET A 1 77 ? -3.52 -15.766 2.098 1 72 77 MET A C 1
ATOM 610 O O . MET A 1 77 ? -4.645 -16.016 1.662 1 72 77 MET A O 1
ATOM 614 N N . LEU A 1 78 ? -2.547 -15.164 1.565 1 73.06 78 LEU A N 1
ATOM 615 C CA . LEU A 1 78 ? -2.852 -14.586 0.261 1 73.06 78 LEU A CA 1
ATOM 616 C C . LEU A 1 78 ? -2.84 -15.656 -0.824 1 73.06 78 LEU A C 1
ATOM 618 O O . LEU A 1 78 ? -3.533 -15.531 -1.836 1 73.06 78 LEU A O 1
ATOM 622 N N . ARG A 1 79 ? -2.004 -16.672 -0.533 1 67.25 79 ARG A N 1
ATOM 623 C CA . ARG A 1 79 ? -1.988 -17.781 -1.473 1 67.25 79 ARG A CA 1
ATOM 624 C C . ARG A 1 79 ? -3.055 -18.812 -1.115 1 67.25 79 ARG A C 1
ATOM 626 O O . ARG A 1 79 ? -3.271 -19.781 -1.859 1 67.25 79 ARG A O 1
ATOM 633 N N . LYS A 1 80 ? -4.184 -18.547 -0.51 1 59.56 80 LYS A N 1
ATOM 634 C CA . LYS A 1 80 ? -5.02 -19.672 -0.124 1 59.56 80 LYS A CA 1
ATOM 635 C C . LYS A 1 80 ? -4.715 -20.891 -0.982 1 59.56 80 LYS A C 1
ATOM 637 O O . LYS A 1 80 ? -4.609 -20.797 -2.205 1 59.56 80 LYS A O 1
ATOM 642 N N . PRO A 1 81 ? -4.48 -21.969 -0.226 1 49.28 81 PRO A N 1
ATOM 643 C CA . PRO A 1 81 ? -4.141 -23.25 -0.864 1 49.28 81 PRO A CA 1
ATOM 644 C C . PRO A 1 81 ? -5.035 -23.562 -2.061 1 49.28 81 PRO A C 1
ATOM 646 O O . PRO A 1 81 ? -6.223 -23.219 -2.055 1 49.28 81 PRO A O 1
ATOM 649 N N . SER A 1 82 ? -4.457 -23.422 -3.221 1 43.91 82 SER A N 1
ATOM 650 C CA . SER A 1 82 ? -5.129 -24.281 -4.199 1 43.91 82 SER A CA 1
ATOM 651 C C . SER A 1 82 ? -5.898 -25.406 -3.52 1 43.91 82 SER A C 1
ATOM 653 O O . SER A 1 82 ? -5.449 -25.953 -2.51 1 43.91 82 SER A O 1
ATOM 655 N N . GLN A 1 83 ? -7.188 -25.266 -3.377 1 42.22 83 GLN A N 1
ATOM 656 C CA . GLN A 1 83 ? -7.855 -26.516 -3.068 1 42.22 83 GLN A CA 1
ATOM 657 C C . GLN A 1 83 ? -6.961 -27.719 -3.4 1 42.22 83 GLN A C 1
ATOM 659 O O . GLN A 1 83 ? -6.363 -27.766 -4.477 1 42.22 83 GLN A O 1
ATOM 664 N N . ASN A 1 84 ? -6.164 -28.188 -2.469 1 40.03 84 ASN A N 1
ATOM 665 C CA . ASN A 1 84 ? -5.93 -29.594 -2.74 1 40.03 84 ASN A CA 1
ATOM 666 C C . ASN A 1 84 ? -7.098 -30.219 -3.502 1 40.03 84 ASN A C 1
ATOM 668 O O . ASN A 1 84 ? -8.188 -30.391 -2.949 1 40.03 84 ASN A O 1
ATOM 672 N N . LEU A 1 85 ? -7.387 -29.641 -4.715 1 39.94 85 LEU A N 1
ATOM 673 C CA . LEU A 1 85 ? -8.148 -30.609 -5.488 1 39.94 85 LEU A CA 1
ATOM 674 C C . LEU A 1 85 ? -7.707 -32.031 -5.152 1 39.94 85 LEU A C 1
ATOM 676 O O . LEU A 1 85 ? -6.695 -32.5 -5.668 1 39.94 85 LEU A O 1
ATOM 680 N N . PHE A 1 86 ? -7.512 -32.312 -3.883 1 36.41 86 PHE A N 1
ATOM 681 C CA . PHE A 1 86 ? -7.469 -33.75 -3.617 1 36.41 86 PHE A CA 1
ATOM 682 C C . PHE A 1 86 ? -8.492 -34.5 -4.477 1 36.41 86 PHE A C 1
ATOM 684 O O . PHE A 1 86 ? -9.695 -34.281 -4.336 1 36.41 86 PHE A O 1
ATOM 691 N N . THR A 1 87 ? -8.234 -34.531 -5.812 1 37.75 87 THR A N 1
ATOM 692 C CA . THR A 1 87 ? -8.82 -35.688 -6.516 1 37.75 87 THR A CA 1
ATOM 693 C C . THR A 1 87 ? -8.93 -36.875 -5.59 1 37.75 87 THR A C 1
ATOM 695 O O . THR A 1 87 ? -7.918 -37.469 -5.184 1 37.75 87 THR A O 1
ATOM 698 N N . GLY A 1 88 ? -9.648 -36.781 -4.508 1 36.5 88 GLY A N 1
ATOM 699 C CA . GLY A 1 88 ? -10.078 -38.031 -3.881 1 36.5 88 GLY A CA 1
ATOM 700 C C . GLY A 1 88 ? -10.258 -39.156 -4.867 1 36.5 88 GLY A C 1
ATOM 701 O O . GLY A 1 88 ? -11.016 -39.031 -5.832 1 36.5 88 GLY A O 1
ATOM 702 N N . ASN A 1 89 ? -9.141 -39.812 -5.203 1 36.88 89 ASN A N 1
ATOM 703 C CA . ASN A 1 89 ? -9.227 -41.125 -5.867 1 36.88 89 ASN A CA 1
ATOM 704 C C . ASN A 1 89 ? -10.422 -41.938 -5.371 1 36.88 89 ASN A C 1
ATOM 706 O O . ASN A 1 89 ? -10.477 -42.312 -4.203 1 36.88 89 ASN A O 1
ATOM 710 N N . SER A 1 90 ? -11.617 -41.469 -5.668 1 41.41 90 SER A N 1
ATOM 711 C CA . SER A 1 90 ? -12.703 -42.438 -5.461 1 41.41 90 SER A CA 1
ATOM 712 C C . SER A 1 90 ? -12.266 -43.844 -5.789 1 41.41 90 SER A C 1
ATOM 714 O O . SER A 1 90 ? -11.766 -44.125 -6.887 1 41.41 90 SER A O 1
ATOM 716 N N . PRO A 1 91 ? -11.766 -44.594 -4.828 1 40.91 91 PRO A N 1
ATOM 717 C CA . PRO A 1 91 ? -11.484 -46 -5.105 1 40.91 91 PRO A CA 1
ATOM 718 C C . PRO A 1 91 ? -12.531 -46.656 -6.016 1 40.91 91 PRO A C 1
ATOM 720 O O . PRO A 1 91 ? -13.734 -46.562 -5.738 1 40.91 91 PRO A O 1
ATOM 723 N N . VAL A 1 92 ? -12.445 -46.406 -7.312 1 42.97 92 VAL A N 1
ATOM 724 C CA . VAL A 1 92 ? -13.266 -47.188 -8.219 1 42.97 92 VAL A CA 1
ATOM 725 C C . VAL A 1 92 ? -13.258 -48.656 -7.773 1 42.97 92 VAL A C 1
ATOM 727 O O . VAL A 1 92 ? -12.195 -49.281 -7.652 1 42.97 92 VAL A O 1
ATOM 730 N N . ALA A 1 93 ? -14.195 -49.031 -6.852 1 44.53 93 ALA A N 1
ATOM 731 C CA . ALA A 1 93 ? -14.516 -50.375 -6.453 1 44.53 93 ALA A CA 1
ATOM 732 C C . ALA A 1 93 ? -14.586 -51.312 -7.668 1 44.53 93 ALA A C 1
ATOM 734 O O . ALA A 1 93 ? -15.289 -51 -8.641 1 44.53 93 ALA A O 1
ATOM 735 N N . ASP A 1 94 ? -13.438 -51.781 -8.117 1 41.84 94 ASP A N 1
ATOM 736 C CA . ASP A 1 94 ? -13.461 -52.844 -9.094 1 41.84 94 ASP A CA 1
ATOM 737 C C . ASP A 1 94 ? -14.586 -53.844 -8.797 1 41.84 94 ASP A C 1
ATOM 739 O O . ASP A 1 94 ? -14.711 -54.344 -7.672 1 41.84 94 ASP A O 1
ATOM 743 N N . PRO A 1 95 ? -15.711 -53.594 -9.406 1 42.66 95 PRO A N 1
ATOM 744 C CA . PRO A 1 95 ? -16.75 -54.625 -9.234 1 42.66 95 PRO A CA 1
ATOM 745 C C . PRO A 1 95 ? -16.219 -56.031 -9.367 1 42.66 95 PRO A C 1
ATOM 747 O O . PRO A 1 95 ? -17.016 -57 -9.414 1 42.66 95 PRO A O 1
ATOM 750 N N . SER A 1 96 ? -14.891 -56.219 -9.18 1 37.28 96 SER A N 1
ATOM 751 C CA . SER A 1 96 ? -14.594 -57.625 -9.531 1 37.28 96 SER A CA 1
ATOM 752 C C . SER A 1 96 ? -15.32 -58.594 -8.602 1 37.28 96 SER A C 1
ATOM 754 O O . SER A 1 96 ? -15.461 -59.75 -8.914 1 37.28 96 SER A O 1
ATOM 756 N N . GLN A 1 97 ? -15.789 -58.188 -7.344 1 26.92 97 GLN A N 1
ATOM 757 C CA . GLN A 1 97 ? -16.375 -59.469 -6.938 1 26.92 97 GLN A CA 1
ATOM 758 C C . GLN A 1 97 ? -17.719 -59.688 -7.641 1 26.92 97 GLN A C 1
ATOM 760 O O . GLN A 1 97 ? -18.5 -58.75 -7.836 1 26.92 97 GLN A O 1
ATOM 765 N N . MET B 1 1 ? -1.344 -0.976 12.328 1 86.06 1 MET B N 1
ATOM 766 C CA . MET B 1 1 ? -0.856 -0.776 10.961 1 86.06 1 MET B CA 1
ATOM 767 C C . MET B 1 1 ? -1.598 0.37 10.281 1 86.06 1 MET B C 1
ATOM 769 O O . MET B 1 1 ? -2.746 0.659 10.625 1 86.06 1 MET B O 1
ATOM 773 N N . SER B 1 2 ? -0.882 1.14 9.367 1 90.88 2 SER B N 1
ATOM 774 C CA . SER B 1 2 ? -1.477 2.295 8.703 1 90.88 2 SER B CA 1
ATOM 775 C C . SER B 1 2 ? -0.872 2.51 7.324 1 90.88 2 SER B C 1
ATOM 777 O O . SER B 1 2 ? 0.247 2.066 7.055 1 90.88 2 SER B O 1
ATOM 779 N N . TRP B 1 3 ? -1.735 3.15 6.492 1 93.44 3 TRP B N 1
ATOM 780 C CA . TRP B 1 3 ? -1.306 3.59 5.168 1 93.44 3 TRP B CA 1
ATOM 781 C C . TRP B 1 3 ? -1.189 5.109 5.109 1 93.44 3 TRP B C 1
ATOM 783 O O . TRP B 1 3 ? -2.049 5.824 5.629 1 93.44 3 TRP B O 1
ATOM 793 N N . TYR B 1 4 ? -0.092 5.57 4.449 1 92.56 4 TYR B N 1
ATOM 794 C CA . TYR B 1 4 ? 0.101 6.988 4.176 1 92.56 4 TYR B CA 1
ATOM 795 C C . TYR B 1 4 ? 0.398 7.227 2.699 1 92.56 4 TYR B C 1
ATOM 797 O O . TYR B 1 4 ? 0.933 6.348 2.02 1 92.56 4 TYR B O 1
ATOM 805 N N . LYS B 1 5 ? 0.064 8.398 2.275 1 92.94 5 LYS B N 1
ATOM 806 C CA . LYS B 1 5 ? 0.407 8.828 0.921 1 92.94 5 LYS B CA 1
ATOM 807 C C . LYS B 1 5 ? 1.22 10.117 0.943 1 92.94 5 LYS B C 1
ATOM 809 O O . LYS B 1 5 ? 0.897 11.047 1.686 1 92.94 5 LYS B O 1
ATOM 814 N N . GLN B 1 6 ? 2.287 10 0.21 1 90.38 6 GLN B N 1
ATOM 815 C CA . GLN B 1 6 ? 3.094 11.195 -0.012 1 90.38 6 GLN B CA 1
ATOM 816 C C . GLN B 1 6 ? 2.945 11.703 -1.443 1 90.38 6 GLN B C 1
ATOM 818 O O . GLN B 1 6 ? 3.279 11 -2.396 1 90.38 6 GLN B O 1
ATOM 823 N N . GLU B 1 7 ? 2.367 12.836 -1.585 1 82.25 7 GLU B N 1
ATOM 824 C CA . GLU B 1 7 ? 2.254 13.461 -2.896 1 82.25 7 GLU B CA 1
ATOM 825 C C . GLU B 1 7 ? 3.436 14.391 -3.166 1 82.25 7 GLU B C 1
ATOM 827 O O . GLU B 1 7 ? 3.926 15.062 -2.254 1 82.25 7 GLU B O 1
ATOM 832 N N . LYS B 1 8 ? 4.012 14.172 -4.297 1 69.5 8 LYS B N 1
ATOM 833 C CA . LYS B 1 8 ? 5.074 15.102 -4.676 1 69.5 8 LYS B CA 1
ATOM 834 C C . LYS B 1 8 ? 4.496 16.406 -5.203 1 69.5 8 LYS B C 1
ATOM 836 O O . LYS B 1 8 ? 3.795 16.422 -6.219 1 69.5 8 LYS B O 1
ATOM 841 N N . ARG B 1 9 ? 4.035 17.188 -4.328 1 56.66 9 ARG B N 1
ATOM 842 C CA . ARG B 1 9 ? 3.6 18.469 -4.871 1 56.66 9 ARG B CA 1
ATOM 843 C C . ARG B 1 9 ? 4.785 19.406 -5.078 1 56.66 9 ARG B C 1
ATOM 845 O O . ARG B 1 9 ? 5.746 19.375 -4.309 1 56.66 9 ARG B O 1
ATOM 852 N N . ARG B 1 10 ? 4.953 19.875 -6.375 1 58 10 ARG B N 1
ATOM 853 C CA . ARG B 1 10 ? 6.004 20.797 -6.797 1 58 10 ARG B CA 1
ATOM 854 C C . ARG B 1 10 ? 6.195 21.906 -5.777 1 58 10 ARG B C 1
ATOM 856 O O . ARG B 1 10 ? 7.328 22.312 -5.492 1 58 10 ARG B O 1
ATOM 863 N N . GLU B 1 11 ? 5.18 22.469 -5.531 1 52.97 11 GLU B N 1
ATOM 864 C CA . GLU B 1 11 ? 5.273 23.734 -4.82 1 52.97 11 GLU B CA 1
ATOM 865 C C . GLU B 1 11 ? 5.324 23.516 -3.311 1 52.97 11 GLU B C 1
ATOM 867 O O . GLU B 1 11 ? 5.844 24.359 -2.574 1 52.97 11 GLU B O 1
ATOM 872 N N . ALA B 1 12 ? 4.695 22.469 -3.021 1 54.31 12 ALA B N 1
ATOM 873 C CA . ALA B 1 12 ? 4.547 22.344 -1.572 1 54.31 12 ALA B CA 1
ATOM 874 C C . ALA B 1 12 ? 5.352 21.172 -1.028 1 54.31 12 ALA B C 1
ATOM 876 O O . ALA B 1 12 ? 5.738 20.281 -1.782 1 54.31 12 ALA B O 1
ATOM 877 N N . HIS B 1 13 ? 5.812 21.297 0.198 1 57.53 13 HIS B N 1
ATOM 878 C CA . HIS B 1 13 ? 6.516 20.266 0.957 1 57.53 13 HIS B CA 1
ATOM 879 C C . HIS B 1 13 ? 5.801 18.922 0.854 1 57.53 13 HIS B C 1
ATOM 881 O O . HIS B 1 13 ? 4.582 18.875 0.673 1 57.53 13 HIS B O 1
ATOM 887 N N . SER B 1 14 ? 6.504 17.969 0.668 1 62.66 14 SER B N 1
ATOM 888 C CA . SER B 1 14 ? 6.004 16.594 0.708 1 62.66 14 SER B CA 1
ATOM 889 C C . SER B 1 14 ? 5.02 16.406 1.857 1 62.66 14 SER B C 1
ATOM 891 O O . SER B 1 14 ? 5.328 16.719 3.008 1 62.66 14 SER B O 1
ATOM 893 N N . GLN B 1 15 ? 3.73 16.391 1.517 1 77.75 15 GLN B N 1
ATOM 894 C CA . GLN B 1 15 ? 2.727 16.172 2.553 1 77.75 15 GLN B CA 1
ATOM 895 C C . GLN B 1 15 ? 2.354 14.695 2.652 1 77.75 15 GLN B C 1
ATOM 897 O O . GLN B 1 15 ? 2.072 14.055 1.64 1 77.75 15 GLN B O 1
ATOM 902 N N . PHE B 1 16 ? 2.598 14.297 3.836 1 86.25 16 PHE B N 1
ATOM 903 C CA . PHE B 1 16 ? 2.131 12.953 4.156 1 86.25 16 PHE B CA 1
ATOM 904 C C . PHE B 1 16 ? 0.679 12.977 4.617 1 86.25 16 PHE B C 1
ATOM 906 O O . PHE B 1 16 ? 0.295 13.828 5.426 1 86.25 16 PHE B O 1
ATOM 913 N N . GLN B 1 17 ? -0.088 12.203 3.99 1 89.94 17 GLN B N 1
ATOM 914 C CA . GLN B 1 17 ? -1.491 12.094 4.371 1 89.94 17 GLN B CA 1
ATOM 915 C C . GLN B 1 17 ? -1.823 10.672 4.832 1 89.94 17 GLN B C 1
ATOM 917 O O . GLN B 1 17 ? -1.402 9.703 4.207 1 89.94 17 GLN B O 1
ATOM 922 N N . LEU B 1 18 ? -2.488 10.617 5.938 1 90.62 18 LEU B N 1
ATOM 923 C CA . LEU B 1 18 ? -3 9.328 6.387 1 90.62 18 LEU B CA 1
ATOM 924 C C . LEU B 1 18 ? -4.098 8.82 5.457 1 90.62 18 LEU B C 1
ATOM 926 O O . LEU B 1 18 ? -5.051 9.547 5.164 1 90.62 18 LEU B O 1
ATOM 930 N N . VAL B 1 19 ? -3.98 7.625 4.965 1 94.12 19 VAL B N 1
ATOM 931 C CA . VAL B 1 19 ? -4.941 7.055 4.031 1 94.12 19 VAL B CA 1
ATOM 932 C C . VAL B 1 19 ? -5.863 6.082 4.766 1 94.12 19 VAL B C 1
ATOM 934 O O . VAL B 1 19 ? -7.086 6.23 4.727 1 94.12 19 VAL B O 1
ATOM 937 N N . ALA B 1 20 ? -5.328 5.121 5.461 1 93.38 20 ALA B N 1
ATOM 938 C CA . ALA B 1 20 ? -6.07 4.082 6.168 1 93.38 20 ALA B CA 1
ATOM 939 C C . ALA B 1 20 ? -5.336 3.646 7.434 1 93.38 20 ALA B C 1
ATOM 941 O O . ALA B 1 20 ? -4.117 3.805 7.539 1 93.38 20 ALA B O 1
ATOM 942 N N . PHE B 1 21 ? -6.102 3.092 8.43 1 88.81 21 PHE B N 1
ATOM 943 C CA . PHE B 1 21 ? -5.484 2.625 9.664 1 88.81 21 PHE B CA 1
ATOM 944 C C . PHE B 1 21 ? -6.375 1.605 10.359 1 88.81 21 PHE B C 1
ATOM 946 O O . PHE B 1 21 ? -7.586 1.575 10.141 1 88.81 21 PHE B O 1
ATOM 953 N N . THR B 1 22 ? -5.613 0.767 11.047 1 85.88 22 THR B N 1
ATOM 954 C CA . THR B 1 22 ? -6.32 -0.185 11.891 1 85.88 22 THR B CA 1
ATOM 955 C C . THR B 1 22 ? -6.578 0.411 13.273 1 85.88 22 THR B C 1
ATOM 957 O O . THR B 1 22 ? -5.742 1.145 13.805 1 85.88 22 THR B O 1
ATOM 960 N N . SER B 1 23 ? -7.828 0.075 13.719 1 75.94 23 SER B N 1
ATOM 961 C CA . SER B 1 23 ? -8.164 0.567 15.047 1 75.94 23 SER B CA 1
ATOM 962 C C . SER B 1 23 ? -7.438 -0.217 16.141 1 75.94 23 SER B C 1
ATOM 964 O O . SER B 1 23 ? -7.266 -1.433 16.016 1 75.94 23 SER B O 1
ATOM 966 N N . GLU B 1 24 ? -6.703 0.383 17.016 1 65.38 24 GLU B N 1
ATOM 967 C CA . GLU B 1 24 ? -5.961 -0.233 18.109 1 65.38 24 GLU B CA 1
ATOM 968 C C . GLU B 1 24 ? -6.855 -1.152 18.938 1 65.38 24 GLU B C 1
ATOM 970 O O . GLU B 1 24 ? -6.43 -2.234 19.359 1 65.38 24 GLU B O 1
ATOM 975 N N . GLY B 1 25 ? -7.988 -0.75 19.188 1 63.38 25 GLY B N 1
ATOM 976 C CA . GLY B 1 25 ? -8.867 -1.504 20.078 1 63.38 25 GLY B CA 1
ATOM 977 C C . GLY B 1 25 ? -9.68 -2.555 19.344 1 63.38 25 GLY B C 1
ATOM 978 O O . GLY B 1 25 ? -10.281 -3.43 19.969 1 63.38 25 GLY B O 1
ATOM 979 N N . SER B 1 26 ? -9.617 -2.574 18.047 1 67.25 26 SER B N 1
ATOM 980 C CA . SER B 1 26 ? -10.375 -3.531 17.25 1 67.25 26 SER B CA 1
ATOM 981 C C . SER B 1 26 ? -9.609 -3.943 15.992 1 67.25 26 SER B C 1
ATOM 983 O O . SER B 1 26 ? -9.836 -3.391 14.914 1 67.25 26 SER B O 1
ATOM 985 N N . PRO B 1 27 ? -8.68 -4.887 16.094 1 61.28 27 PRO B N 1
ATOM 986 C CA . PRO B 1 27 ? -7.727 -5.223 15.031 1 61.28 27 PRO B CA 1
ATOM 987 C C . PRO B 1 27 ? -8.414 -5.531 13.703 1 61.28 27 PRO B C 1
ATOM 989 O O . PRO B 1 27 ? -7.852 -5.273 12.641 1 61.28 27 PRO B O 1
ATOM 992 N N . GLY B 1 28 ? -9.781 -5.738 13.742 1 65.38 28 GLY B N 1
ATOM 993 C CA . GLY B 1 28 ? -10.562 -6.027 12.555 1 65.38 28 GLY B CA 1
ATOM 994 C C . GLY B 1 28 ? -11.219 -4.797 11.961 1 65.38 28 GLY B C 1
ATOM 995 O O . GLY B 1 28 ? -11.641 -4.812 10.805 1 65.38 28 GLY B O 1
ATOM 996 N N . GLU B 1 29 ? -11.023 -3.797 12.781 1 78.69 29 GLU B N 1
ATOM 997 C CA . GLU B 1 29 ? -11.664 -2.57 12.312 1 78.69 29 GLU B CA 1
ATOM 998 C C . GLU B 1 29 ? -10.648 -1.632 11.672 1 78.69 29 GLU B C 1
ATOM 1000 O O . GLU B 1 29 ? -9.523 -1.492 12.164 1 78.69 29 GLU B O 1
ATOM 1005 N N . SER B 1 30 ? -10.883 -1.313 10.469 1 85.94 30 SER B N 1
ATOM 1006 C CA . SER B 1 30 ? -10.07 -0.35 9.734 1 85.94 30 SER B CA 1
ATOM 1007 C C . SER B 1 30 ? -10.922 0.779 9.164 1 85.94 30 SER B C 1
ATOM 1009 O O . SER B 1 30 ? -12.148 0.655 9.086 1 85.94 30 SER B O 1
ATOM 1011 N N . ALA B 1 31 ? -10.281 1.913 8.977 1 89.19 31 ALA B N 1
ATOM 1012 C CA . ALA B 1 31 ? -10.969 3.07 8.422 1 89.19 31 ALA B CA 1
ATOM 1013 C C . ALA B 1 31 ? -10.125 3.754 7.348 1 89.19 31 ALA B C 1
ATOM 1015 O O . ALA B 1 31 ? -8.898 3.695 7.391 1 89.19 31 ALA B O 1
ATOM 1016 N N . ILE B 1 32 ? -10.828 4.34 6.383 1 93.5 32 ILE B N 1
ATOM 1017 C CA . ILE B 1 32 ? -10.211 5.164 5.352 1 93.5 32 ILE B CA 1
ATOM 1018 C C . ILE B 1 32 ? -10.484 6.637 5.637 1 93.5 32 ILE B C 1
ATOM 1020 O O . ILE B 1 32 ? -11.602 7.008 6.004 1 93.5 32 ILE B O 1
ATOM 1024 N N . GLU B 1 33 ? -9.461 7.465 5.5 1 91.88 33 GLU B N 1
ATOM 1025 C CA . GLU B 1 33 ? -9.641 8.898 5.703 1 91.88 33 GLU B CA 1
ATOM 1026 C C . GLU B 1 33 ? -10.484 9.516 4.59 1 91.88 33 GLU B C 1
ATOM 1028 O O . GLU B 1 33 ? -10.445 9.047 3.447 1 91.88 33 GLU B O 1
ATOM 1033 N N . GLN B 1 34 ? -11.188 10.547 4.84 1 89.75 34 GLN B N 1
ATOM 1034 C CA . GLN B 1 34 ? -12.266 11.133 4.043 1 89.75 34 GLN B CA 1
ATOM 1035 C C . GLN B 1 34 ? -11.797 11.43 2.621 1 89.75 34 GLN B C 1
ATOM 1037 O O . GLN B 1 34 ? -12.469 11.062 1.654 1 89.75 34 GLN B O 1
ATOM 1042 N N . PRO B 1 35 ? -10.594 12.125 2.352 1 90.81 35 PRO B N 1
ATOM 1043 C CA . PRO B 1 35 ? -10.211 12.477 0.981 1 90.81 35 PRO B CA 1
ATOM 1044 C C . PRO B 1 35 ? -9.984 11.25 0.102 1 90.81 35 PRO B C 1
ATOM 1046 O O . PRO B 1 35 ? -9.984 11.352 -1.127 1 90.81 35 PRO B O 1
ATOM 1049 N N . PHE B 1 36 ? -9.914 10.141 0.738 1 94.44 36 PHE B N 1
ATOM 1050 C CA . PHE B 1 36 ? -9.531 8.953 -0.015 1 94.44 36 PHE B CA 1
ATOM 1051 C C . PHE B 1 36 ? -10.703 7.988 -0.141 1 94.44 36 PHE B C 1
ATOM 1053 O O . PHE B 1 36 ? -10.617 6.984 -0.849 1 94.44 36 PHE B O 1
ATOM 1060 N N . LYS B 1 37 ? -11.836 8.25 0.425 1 94.12 37 LYS B N 1
ATOM 1061 C CA . LYS B 1 37 ? -12.961 7.316 0.524 1 94.12 37 LYS B CA 1
ATOM 1062 C C . LYS B 1 37 ? -13.594 7.07 -0.843 1 94.12 37 LYS B C 1
ATOM 1064 O O . LYS B 1 37 ? -14.281 6.066 -1.042 1 94.12 37 LYS B O 1
ATOM 1069 N N . LYS B 1 38 ? -13.391 7.941 -1.747 1 93.31 38 LYS B N 1
ATOM 1070 C CA . LYS B 1 38 ? -14.031 7.797 -3.053 1 93.31 38 LYS B CA 1
ATOM 1071 C C . LYS B 1 38 ? -13.453 6.605 -3.816 1 93.31 38 LYS B C 1
ATOM 1073 O O . LYS B 1 38 ? -14.203 5.84 -4.43 1 93.31 38 LYS B O 1
ATOM 1078 N N . ARG B 1 39 ? -12.141 6.441 -3.754 1 95.06 39 ARG B N 1
ATOM 1079 C CA . ARG B 1 39 ? -11.539 5.426 -4.613 1 95.06 39 ARG B CA 1
ATOM 1080 C C . ARG B 1 39 ? -10.844 4.352 -3.785 1 95.06 39 ARG B C 1
ATOM 1082 O O . ARG B 1 39 ? -10.492 3.291 -4.305 1 95.06 39 ARG B O 1
ATOM 1089 N N . PHE B 1 40 ? -10.656 4.609 -2.559 1 95.81 40 PHE B N 1
ATOM 1090 C CA . PHE B 1 40 ? -9.961 3.637 -1.725 1 95.81 40 PHE B CA 1
ATOM 1091 C C . PHE B 1 40 ? -10.938 2.949 -0.773 1 95.81 40 PHE B C 1
ATOM 1093 O O . PHE B 1 40 ? -11.883 3.572 -0.284 1 95.81 40 PHE B O 1
ATOM 1100 N N . LYS B 1 41 ? -10.703 1.661 -0.507 1 94.69 41 LYS B N 1
ATOM 1101 C CA . LYS B 1 41 ? -11.414 0.834 0.466 1 94.69 41 LYS B CA 1
ATOM 1102 C C . LYS B 1 41 ? -10.445 -0.073 1.223 1 94.69 41 LYS B C 1
ATOM 1104 O O . LYS B 1 41 ? -9.328 -0.319 0.763 1 94.69 41 LYS B O 1
ATOM 1109 N N . THR B 1 42 ? -10.828 -0.472 2.32 1 93.75 42 THR B N 1
ATOM 1110 C CA . THR B 1 42 ? -10.062 -1.46 3.07 1 93.75 42 THR B CA 1
ATOM 1111 C C . THR B 1 42 ? -10.984 -2.465 3.748 1 93.75 42 THR B C 1
ATOM 1113 O O . THR B 1 42 ? -12.055 -2.098 4.238 1 93.75 42 THR B O 1
ATOM 1116 N N . SER B 1 43 ? -10.727 -3.701 3.721 1 88.88 43 SER B N 1
ATOM 1117 C CA . SER B 1 43 ? -11.547 -4.758 4.305 1 88.88 43 SER B CA 1
ATOM 1118 C C . SER B 1 43 ? -11.078 -5.109 5.715 1 88.88 43 SER B C 1
ATOM 1120 O O . SER B 1 43 ? -11.641 -5.992 6.359 1 88.88 43 SER B O 1
ATOM 1122 N N . GLY B 1 44 ? -10.102 -4.457 6.172 1 85.88 44 GLY B N 1
ATOM 1123 C CA . GLY B 1 44 ? -9.617 -4.723 7.516 1 85.88 44 GLY B CA 1
ATOM 1124 C C . GLY B 1 44 ? -8.406 -5.637 7.543 1 85.88 44 GLY B C 1
ATOM 1125 O O . GLY B 1 44 ? -8.234 -6.473 6.652 1 85.88 44 GLY B O 1
ATOM 1126 N N . MET B 1 45 ? -7.66 -5.504 8.586 1 83.75 45 MET B N 1
ATOM 1127 C CA . MET B 1 45 ? -6.414 -6.254 8.719 1 83.75 45 MET B CA 1
ATOM 1128 C C . MET B 1 45 ? -6.691 -7.742 8.891 1 83.75 45 MET B C 1
ATOM 1130 O O . MET B 1 45 ? -7.621 -8.125 9.602 1 83.75 45 MET B O 1
ATOM 1134 N N . LYS B 1 46 ? -5.898 -8.555 8.102 1 81 46 LYS B N 1
ATOM 1135 C CA . LYS B 1 46 ? -5.91 -10.008 8.234 1 81 46 LYS B CA 1
ATOM 1136 C C . LYS B 1 46 ? -4.496 -10.578 8.164 1 81 46 LYS B C 1
ATOM 1138 O O . LYS B 1 46 ? -3.721 -10.219 7.273 1 81 46 LYS B O 1
ATOM 1143 N N . SER B 1 47 ? -4.184 -11.453 9.125 1 79.75 47 SER B N 1
ATOM 1144 C CA . 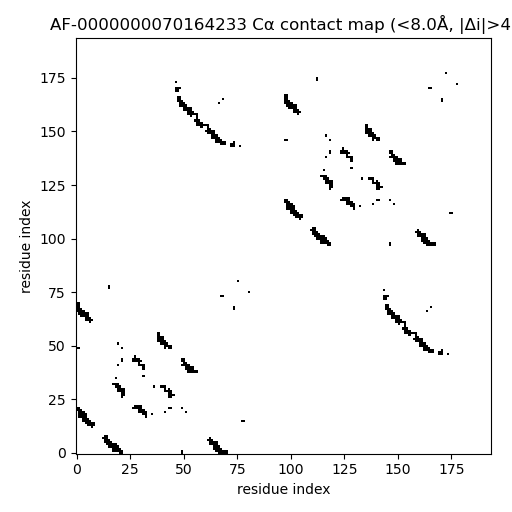SER B 1 47 ? -2.912 -12.164 9.141 1 79.75 47 SER B CA 1
ATOM 1145 C C . SER B 1 47 ? -1.737 -11.203 9.016 1 79.75 47 SER B C 1
ATOM 1147 O O . SER B 1 47 ? -0.838 -11.414 8.195 1 79.75 47 SER B O 1
ATOM 1149 N N . SER B 1 48 ? -1.826 -10.102 9.648 1 80.88 48 SER B N 1
ATOM 1150 C CA . SER B 1 48 ? -0.748 -9.125 9.742 1 80.88 48 SER B CA 1
ATOM 1151 C C . SER B 1 48 ? -0.568 -8.383 8.422 1 80.88 48 SER B C 1
ATOM 1153 O O . SER B 1 48 ? 0.524 -7.895 8.117 1 80.88 48 SER B O 1
ATOM 1155 N N . ALA B 1 49 ? -1.603 -8.461 7.617 1 87.44 49 ALA B N 1
ATOM 1156 C CA . ALA B 1 49 ? -1.615 -7.695 6.375 1 87.44 49 ALA B CA 1
ATOM 1157 C C . ALA B 1 49 ? -2.803 -6.734 6.336 1 87.44 49 ALA B C 1
ATOM 1159 O O . ALA B 1 49 ? -3.914 -7.098 6.727 1 87.44 49 ALA B O 1
ATOM 1160 N N . LEU B 1 50 ? -2.578 -5.551 5.996 1 89.56 50 LEU B N 1
ATOM 1161 C CA . LEU B 1 50 ? -3.641 -4.562 5.84 1 89.56 50 LEU B CA 1
ATOM 1162 C C . LEU B 1 50 ? -3.883 -4.258 4.363 1 89.56 50 LEU B C 1
ATOM 1164 O O . LEU B 1 50 ? -3.027 -3.672 3.697 1 89.56 50 LEU B O 1
ATOM 1168 N N . PRO B 1 51 ? -5.09 -4.688 3.891 1 92.88 51 PRO B N 1
ATOM 1169 C CA . PRO B 1 51 ? -5.395 -4.406 2.486 1 92.88 51 PRO B CA 1
ATOM 1170 C C . PRO B 1 51 ? -5.793 -2.951 2.248 1 92.88 51 PRO B C 1
ATOM 1172 O O . PRO B 1 51 ? -6.445 -2.34 3.098 1 92.88 51 PRO B O 1
ATOM 1175 N N . LEU B 1 52 ? -5.406 -2.404 1.102 1 95.69 52 LEU B N 1
ATOM 1176 C CA . LEU B 1 52 ? -5.859 -1.129 0.555 1 95.69 52 LEU B CA 1
ATOM 1177 C C . LEU B 1 52 ? -6.289 -1.283 -0.9 1 95.69 52 LEU B C 1
ATOM 1179 O O . LEU B 1 52 ? -5.457 -1.53 -1.774 1 95.69 52 LEU B O 1
ATOM 1183 N N . SER B 1 53 ? -7.605 -1.164 -1.125 1 95.44 53 SER B N 1
ATOM 1184 C CA . SER B 1 53 ? -8.148 -1.315 -2.471 1 95.44 53 SER B CA 1
ATOM 1185 C C . SER B 1 53 ? -8.211 0.025 -3.195 1 95.44 53 SER B C 1
ATOM 1187 O O . SER B 1 53 ? -8.758 0.997 -2.67 1 95.44 53 SER B O 1
ATOM 1189 N N . LEU B 1 54 ? -7.582 0.101 -4.332 1 96.5 54 LEU B N 1
ATOM 1190 C CA . LEU B 1 54 ? -7.691 1.241 -5.234 1 96.5 54 LEU B CA 1
ATOM 1191 C C . LEU B 1 54 ? -8.672 0.948 -6.367 1 96.5 54 LEU B C 1
ATOM 1193 O O . LEU B 1 54 ? -8.375 0.142 -7.25 1 96.5 54 LEU B O 1
ATOM 1197 N N . GLU B 1 55 ? -9.82 1.605 -6.309 1 94.81 55 GLU B N 1
ATOM 1198 C CA . GLU B 1 55 ? -10.844 1.413 -7.336 1 94.81 55 GLU B CA 1
ATOM 1199 C C . GLU B 1 55 ? -10.727 2.459 -8.438 1 94.81 55 GLU B C 1
ATOM 1201 O O . GLU B 1 55 ? -10.656 3.658 -8.164 1 94.81 55 GLU B O 1
ATOM 1206 N N . ASN B 1 56 ? -10.711 2.023 -9.688 1 94.06 56 ASN B N 1
ATOM 1207 C CA . ASN B 1 56 ? -10.648 2.92 -10.844 1 94.06 56 ASN B CA 1
ATOM 1208 C C . ASN B 1 56 ? -9.484 3.9 -10.727 1 94.06 56 ASN B C 1
ATOM 1210 O O . ASN B 1 56 ? -9.695 5.113 -10.68 1 94.06 56 ASN B O 1
ATOM 1214 N N . ALA B 1 57 ? -8.297 3.387 -10.734 1 94.75 57 ALA B N 1
ATOM 1215 C CA . ALA B 1 57 ? -7.078 4.168 -10.555 1 94.75 57 ALA B CA 1
ATOM 1216 C C . ALA B 1 57 ? -7.02 5.328 -11.539 1 94.75 57 ALA B C 1
ATOM 1218 O O . ALA B 1 57 ? -7.359 5.172 -12.711 1 94.75 57 ALA B O 1
ATOM 1219 N N . GLN B 1 58 ? -6.656 6.512 -11.031 1 95.38 58 GLN B N 1
ATOM 1220 C CA . GLN B 1 58 ? -6.516 7.75 -11.789 1 95.38 58 GLN B CA 1
ATOM 1221 C C . GLN B 1 58 ? -5.145 8.383 -11.562 1 95.38 58 GLN B C 1
ATOM 1223 O O . GLN B 1 58 ? -4.406 7.969 -10.672 1 95.38 58 GLN B O 1
ATOM 1228 N N . LEU B 1 59 ? -4.816 9.391 -12.391 1 94.06 59 LEU B N 1
ATOM 1229 C CA . LEU B 1 59 ? -3.541 10.094 -12.289 1 94.06 59 LEU B CA 1
ATOM 1230 C C . LEU B 1 59 ? -3.361 10.688 -10.898 1 94.06 59 LEU B C 1
ATOM 1232 O O . LEU B 1 59 ? -2.238 10.773 -10.398 1 94.06 59 LEU B O 1
ATOM 1236 N N . GLU B 1 60 ? -4.461 10.961 -10.234 1 91.75 60 GLU B N 1
ATOM 1237 C CA . GLU B 1 60 ? -4.422 11.562 -8.906 1 91.75 60 GLU B CA 1
ATOM 1238 C C . GLU B 1 60 ? -3.887 10.578 -7.871 1 91.75 60 GLU B C 1
ATOM 1240 O O . GLU B 1 60 ? -3.484 10.977 -6.777 1 91.75 60 GLU B O 1
ATOM 1245 N N . ASP B 1 61 ? -3.885 9.352 -8.211 1 94.5 61 ASP B N 1
ATOM 1246 C CA . ASP B 1 61 ? -3.447 8.328 -7.27 1 94.5 61 ASP B CA 1
ATOM 1247 C C . ASP B 1 61 ? -1.934 8.141 -7.332 1 94.5 61 ASP B C 1
ATOM 1249 O O . ASP B 1 61 ? -1.369 7.367 -6.559 1 94.5 61 ASP B O 1
ATOM 1253 N N . THR B 1 62 ? -1.276 8.891 -8.312 1 94.69 62 THR B N 1
ATOM 1254 C CA . THR B 1 62 ? 0.181 8.883 -8.383 1 94.69 62 THR B CA 1
ATOM 1255 C C . THR B 1 62 ? 0.79 9.414 -7.09 1 94.69 62 THR B C 1
ATOM 1257 O O . THR B 1 62 ? 0.31 10.406 -6.531 1 94.69 62 THR B O 1
ATOM 1260 N N . GLY B 1 63 ? 1.867 8.734 -6.594 1 94.12 63 GLY B N 1
ATOM 1261 C CA . GLY B 1 63 ? 2.537 9.125 -5.363 1 94.12 63 GLY B CA 1
ATOM 1262 C C . GLY B 1 63 ? 3.221 7.965 -4.664 1 94.12 63 GLY B C 1
ATOM 1263 O O . GLY B 1 63 ? 3.256 6.848 -5.188 1 94.12 63 GLY B O 1
ATOM 1264 N N . THR B 1 64 ? 3.768 8.281 -3.582 1 94.06 64 THR B N 1
ATOM 1265 C CA . THR B 1 64 ? 4.402 7.254 -2.764 1 94.06 64 THR B CA 1
ATOM 1266 C C . THR B 1 64 ? 3.504 6.855 -1.598 1 94.06 64 THR B C 1
ATOM 1268 O O . THR B 1 64 ? 3.035 7.715 -0.848 1 94.06 64 THR B O 1
ATOM 1271 N N . TYR B 1 65 ? 3.26 5.574 -1.472 1 95.06 65 TYR B N 1
ATOM 1272 C CA . TYR B 1 65 ? 2.469 5.031 -0.374 1 95.06 65 TYR B CA 1
ATOM 1273 C C . TYR B 1 65 ? 3.357 4.332 0.646 1 95.06 65 TYR B C 1
ATOM 1275 O O . TYR B 1 65 ? 4.305 3.629 0.277 1 95.06 65 TYR B O 1
ATOM 1283 N N . TYR B 1 66 ? 3.096 4.527 1.864 1 92.19 66 TYR B N 1
ATOM 1284 C CA . TYR B 1 66 ? 3.814 3.9 2.967 1 92.19 66 TYR B CA 1
ATOM 1285 C C . TY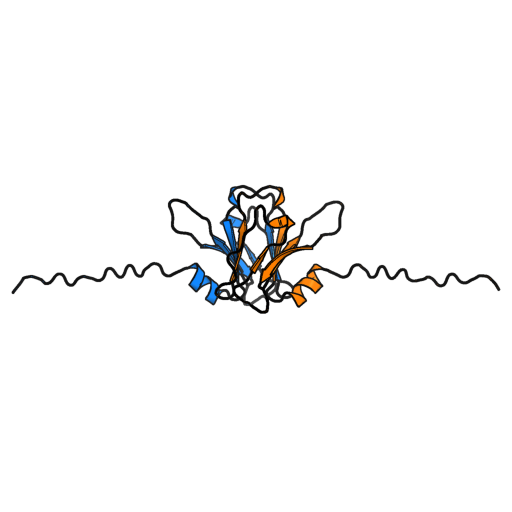R B 1 66 ? 2.895 2.984 3.768 1 92.19 66 TYR B C 1
ATOM 1287 O O . TYR B 1 66 ? 1.763 3.355 4.086 1 92.19 66 TYR B O 1
ATOM 1295 N N . CYS B 1 67 ? 3.338 1.884 3.939 1 91.31 67 CYS B N 1
ATOM 1296 C CA . CYS B 1 67 ? 2.723 0.985 4.91 1 91.31 67 CYS B CA 1
ATOM 1297 C C . CYS B 1 67 ? 3.559 0.9 6.18 1 91.31 67 CYS B C 1
ATOM 1299 O O . CYS B 1 67 ? 4.738 0.556 6.129 1 91.31 67 CYS B O 1
ATOM 1301 N N . ALA B 1 68 ? 2.945 1.264 7.258 1 89.12 68 ALA B N 1
ATOM 1302 C CA . ALA B 1 68 ? 3.676 1.281 8.523 1 89.12 68 ALA B CA 1
ATOM 1303 C C . ALA B 1 68 ? 3.09 0.276 9.508 1 89.12 68 ALA B C 1
ATOM 1305 O O . ALA B 1 68 ? 1.875 0.241 9.719 1 89.12 68 ALA B O 1
ATOM 1306 N N . SER B 1 69 ? 3.963 -0.543 10.016 1 83.25 69 SER B N 1
ATOM 1307 C CA . SER B 1 69 ? 3.521 -1.502 11.023 1 83.25 69 SER B CA 1
ATOM 1308 C C . SER B 1 69 ? 3.355 -0.836 12.383 1 83.25 69 SER B C 1
ATOM 1310 O O . SER B 1 69 ? 2.639 -1.348 13.25 1 83.25 69 SER B O 1
ATOM 1312 N N . GLN B 1 70 ? 4.02 0.15 12.641 1 78.81 70 GLN B N 1
ATOM 1313 C CA . GLN B 1 70 ? 3.924 0.944 13.859 1 78.81 70 GLN B CA 1
ATOM 1314 C C . GLN B 1 70 ? 3.518 2.381 13.547 1 78.81 70 GLN B C 1
ATOM 1316 O O . GLN B 1 70 ? 4.316 3.158 13.016 1 78.81 70 GLN B O 1
ATOM 1321 N N . GLN B 1 71 ? 2.334 2.689 13.875 1 72.56 71 GLN B N 1
ATOM 1322 C CA . GLN B 1 71 ? 1.78 3.984 13.492 1 72.56 71 GLN B CA 1
ATOM 1323 C C . GLN B 1 71 ? 2.598 5.129 14.086 1 72.56 71 GLN B C 1
ATOM 1325 O O . GLN B 1 71 ? 2.914 6.098 13.398 1 72.56 71 GLN B O 1
ATOM 1330 N N . HIS B 1 72 ? 2.916 4.98 15.328 1 72.44 72 HIS B N 1
ATOM 1331 C CA . HIS B 1 72 ? 3.578 6.074 16.031 1 72.44 72 HIS B CA 1
ATOM 1332 C C . HIS B 1 72 ? 4.945 6.371 15.422 1 72.44 72 HIS B C 1
ATOM 1334 O O . HIS B 1 72 ? 5.27 7.531 15.156 1 72.44 72 HIS B O 1
ATOM 1340 N N . THR B 1 73 ? 5.711 5.371 15.188 1 71.06 73 THR B N 1
ATOM 1341 C CA . THR B 1 73 ? 7.062 5.555 14.664 1 71.06 73 THR B CA 1
ATOM 1342 C C . THR B 1 73 ? 7.023 6.07 13.227 1 71.06 73 THR B C 1
ATOM 1344 O O . THR B 1 73 ? 7.812 6.941 12.859 1 71.06 73 THR B O 1
ATOM 1347 N N . ALA B 1 74 ? 6.105 5.641 12.492 1 74.69 74 ALA B N 1
ATOM 1348 C CA . ALA B 1 74 ? 5.996 6.039 11.086 1 74.69 74 ALA B CA 1
ATOM 1349 C C . ALA B 1 74 ? 5.582 7.504 10.969 1 74.69 74 ALA B C 1
ATOM 1351 O O . ALA B 1 74 ? 6.121 8.242 10.141 1 74.69 74 ALA B O 1
ATOM 1352 N N . GLU B 1 75 ? 4.715 7.875 11.875 1 76.31 75 GLU B N 1
ATOM 1353 C CA . GLU B 1 75 ? 4.234 9.25 11.812 1 76.31 75 GLU B CA 1
ATOM 1354 C C . GLU B 1 75 ? 5.363 10.242 12.094 1 76.31 75 GLU B C 1
ATOM 1356 O O . GLU B 1 75 ? 5.434 11.305 11.469 1 76.31 75 GLU B O 1
ATOM 1361 N N . GLN B 1 76 ? 6.133 9.883 13.039 1 76.69 76 GLN B N 1
ATOM 1362 C CA . GLN B 1 76 ? 7.246 10.758 13.398 1 76.69 76 GLN B CA 1
ATOM 1363 C C . GLN B 1 76 ? 8.203 10.93 12.227 1 76.69 76 GLN B C 1
ATOM 1365 O O . GLN B 1 76 ? 8.711 12.031 11.984 1 76.69 76 GLN B O 1
ATOM 1370 N N . MET B 1 77 ? 8.383 9.938 11.477 1 72.12 77 MET B N 1
ATOM 1371 C CA . MET B 1 77 ? 9.32 9.961 10.359 1 72.12 77 MET B CA 1
ATOM 1372 C C . MET B 1 77 ? 8.711 10.672 9.148 1 72.12 77 MET B C 1
ATOM 1374 O O . MET B 1 77 ? 9.391 11.422 8.453 1 72.12 77 MET B O 1
ATOM 1378 N N . LEU B 1 78 ? 7.496 10.328 9.055 1 73.31 78 LEU B N 1
ATOM 1379 C CA . LEU B 1 78 ? 6.836 10.859 7.867 1 73.31 78 LEU B CA 1
ATOM 1380 C C . LEU B 1 78 ? 6.473 12.328 8.055 1 73.31 78 LEU B C 1
ATOM 1382 O O . LEU B 1 78 ? 6.395 13.078 7.078 1 73.31 78 LEU B O 1
ATOM 1386 N N . ARG B 1 79 ? 6.254 12.633 9.352 1 67.38 79 ARG B N 1
ATOM 1387 C CA . ARG B 1 79 ? 5.977 14.039 9.633 1 67.38 79 ARG B CA 1
ATOM 1388 C C . ARG B 1 79 ? 7.27 14.812 9.867 1 67.38 79 ARG B C 1
ATOM 1390 O O . ARG B 1 79 ? 7.246 16.031 10.031 1 67.38 79 ARG B O 1
ATOM 1397 N N . LYS B 1 80 ? 8.43 14.461 9.367 1 59.53 80 LYS B N 1
ATOM 1398 C CA . LYS B 1 80 ? 9.586 15.227 9.812 1 59.53 80 LYS B CA 1
ATOM 1399 C C . LYS B 1 80 ? 9.172 16.609 10.305 1 59.53 80 LYS B C 1
ATOM 1401 O O . LYS B 1 80 ? 8.391 17.297 9.648 1 59.53 80 LYS B O 1
ATOM 1406 N N . PRO B 1 81 ? 9.695 16.875 11.5 1 49.28 81 PRO B N 1
ATOM 1407 C CA . PRO B 1 81 ? 9.398 18.125 12.203 1 49.28 81 PRO B CA 1
ATOM 1408 C C . PRO B 1 81 ? 9.469 19.344 11.289 1 49.28 81 PRO B C 1
ATOM 1410 O O . PRO B 1 81 ? 10.32 19.391 10.398 1 49.28 81 PRO B O 1
ATOM 1413 N N . SER B 1 82 ? 8.336 19.859 10.953 1 43.94 82 SER B N 1
ATOM 1414 C CA . SER B 1 82 ? 8.5 21.266 10.633 1 43.94 82 SER B CA 1
ATOM 1415 C C . SER B 1 82 ? 9.773 21.828 11.258 1 43.94 82 SER B C 1
ATOM 1417 O O . SER B 1 82 ? 10.148 21.453 12.375 1 43.94 82 SER B O 1
ATOM 1419 N N . GLN B 1 83 ? 10.844 21.938 10.492 1 41.91 83 GLN B N 1
ATOM 1420 C CA . GLN B 1 83 ? 11.844 22.812 11.094 1 41.91 83 GLN B CA 1
ATOM 1421 C C . GLN B 1 83 ? 11.234 23.656 12.219 1 41.91 83 GLN B C 1
ATOM 1423 O O . GLN B 1 83 ? 10.156 24.234 12.055 1 41.91 83 GLN B O 1
ATOM 1428 N N . ASN B 1 84 ? 11.273 23.188 13.438 1 39.47 84 ASN B N 1
ATOM 1429 C CA . ASN B 1 84 ? 11.258 24.312 14.359 1 39.47 84 ASN B CA 1
ATOM 1430 C C . ASN B 1 84 ? 11.836 25.562 13.727 1 39.47 84 ASN B C 1
ATOM 1432 O O . ASN B 1 84 ? 13.047 25.641 13.484 1 39.47 84 ASN B O 1
ATOM 1436 N N . LEU B 1 85 ? 11.211 26.016 12.594 1 39.16 85 LEU B N 1
ATOM 1437 C CA . LEU B 1 85 ? 11.562 27.422 12.43 1 39.16 85 LEU B CA 1
ATOM 1438 C C . LEU B 1 85 ? 11.758 28.094 13.781 1 39.16 85 LEU B C 1
ATOM 1440 O O . LEU B 1 85 ? 10.781 28.484 14.43 1 39.16 85 LEU B O 1
ATOM 1444 N N . PHE B 1 86 ? 12.438 27.453 14.703 1 35.72 86 PHE B N 1
ATOM 1445 C CA . PHE B 1 86 ? 12.922 28.297 15.781 1 35.72 86 PHE B CA 1
ATOM 1446 C C . PHE B 1 86 ? 13.375 29.641 15.25 1 35.72 86 PHE B C 1
ATOM 1448 O O . PHE B 1 86 ? 14.328 29.719 14.469 1 35.72 86 PHE B O 1
ATOM 1455 N N . THR B 1 87 ? 12.414 30.469 14.773 1 37.16 87 THR B N 1
ATOM 1456 C CA . THR B 1 87 ? 12.703 31.891 14.828 1 37.16 87 THR B CA 1
ATOM 1457 C C . THR B 1 87 ? 13.656 32.188 15.977 1 37.16 87 THR B C 1
ATOM 1459 O O . THR B 1 87 ? 13.312 32.031 17.141 1 37.16 87 THR B O 1
ATOM 1462 N N . GLY B 1 88 ? 14.867 31.703 15.938 1 36.44 88 GLY B N 1
ATOM 1463 C CA . GLY B 1 88 ? 15.891 32.312 16.75 1 36.44 88 GLY B CA 1
ATOM 1464 C C . GLY B 1 88 ? 15.641 33.781 17 1 36.44 88 GLY B C 1
ATOM 1465 O O . GLY B 1 88 ? 15.523 34.594 16.062 1 36.44 88 GLY B O 1
ATOM 1466 N N . ASN B 1 89 ? 14.766 34.094 17.953 1 36.81 89 ASN B N 1
ATOM 1467 C CA . ASN B 1 89 ? 14.711 35.438 18.5 1 36.81 89 ASN B CA 1
ATOM 1468 C C . ASN B 1 89 ? 16.109 36.062 18.562 1 36.81 89 ASN B C 1
ATOM 1470 O O . ASN B 1 89 ? 16.953 35.594 19.328 1 36.81 89 ASN B O 1
ATOM 1474 N N . SER B 1 90 ? 16.719 36.281 17.422 1 41.44 90 SER B N 1
ATOM 1475 C CA . SER B 1 90 ? 17.875 37.188 17.516 1 41.44 90 SER B CA 1
ATOM 1476 C C . SER B 1 90 ? 17.625 38.281 18.547 1 41.44 90 SER B C 1
ATOM 1478 O O . SER B 1 90 ? 16.609 38.969 18.516 1 41.44 90 SER B O 1
ATOM 1480 N N . PRO B 1 91 ? 18.078 38.094 19.766 1 41.03 91 PRO B N 1
ATOM 1481 C CA . PRO B 1 91 ? 18 39.188 20.719 1 41.03 91 PRO B CA 1
ATOM 1482 C C . PRO B 1 91 ? 18.297 40.562 20.094 1 41.03 91 PRO B C 1
ATOM 1484 O O . PRO B 1 91 ? 19.344 40.719 19.453 1 41.03 91 PRO B O 1
ATOM 1487 N N . VAL B 1 92 ? 17.375 41.094 19.344 1 42.75 92 VAL B N 1
ATOM 1488 C CA . VAL B 1 92 ? 17.562 42.5 18.938 1 42.75 92 VAL B CA 1
ATOM 1489 C C . VAL B 1 92 ? 18.125 43.312 20.109 1 42.75 92 VAL B C 1
ATOM 1491 O O . VAL B 1 92 ? 17.516 43.344 21.188 1 42.75 92 VAL B O 1
ATOM 1494 N N . ALA B 1 93 ? 19.469 43.312 20.219 1 44.66 93 ALA B N 1
ATOM 1495 C CA . ALA B 1 93 ? 20.234 44.188 21.109 1 44.66 93 ALA B CA 1
ATOM 1496 C C . ALA B 1 93 ? 19.656 45.625 21.094 1 44.66 93 ALA B C 1
ATOM 1498 O O . ALA B 1 93 ? 19.469 46.188 20.031 1 44.66 93 ALA B O 1
ATOM 1499 N N . ASP B 1 94 ? 18.641 45.812 21.875 1 41.62 94 ASP B N 1
ATOM 1500 C CA . ASP B 1 94 ? 18.25 47.219 22.094 1 41.62 94 ASP B CA 1
ATOM 1501 C C . ASP B 1 94 ? 19.469 48.125 22.219 1 41.62 94 ASP B C 1
ATOM 1503 O O . ASP B 1 94 ? 20.359 47.875 23.016 1 41.62 94 ASP B O 1
ATOM 1507 N N . PRO B 1 95 ? 19.906 48.625 21.078 1 42.06 95 PRO B N 1
ATOM 1508 C CA . PRO B 1 95 ? 21 49.594 21.203 1 42.06 95 PRO B CA 1
ATOM 1509 C C . PRO B 1 95 ? 20.75 50.594 22.312 1 42.06 95 PRO B C 1
ATOM 1511 O O . PRO B 1 95 ? 21.531 51.562 22.469 1 42.06 95 PRO B O 1
ATOM 1514 N N . SER B 1 96 ? 19.797 50.312 23.219 1 37.88 96 SER B N 1
ATOM 1515 C CA . SER B 1 96 ? 19.641 51.531 24.016 1 37.88 96 SER B CA 1
ATOM 1516 C C . SER B 1 96 ? 20.891 51.844 24.828 1 37.88 96 SER B C 1
ATOM 1518 O O . SER B 1 96 ? 21 52.875 25.469 1 37.88 96 SER B O 1
ATOM 1520 N N . GLN B 1 97 ? 22.062 51.031 24.812 1 26.42 97 GLN B N 1
ATOM 1521 C CA . GLN B 1 97 ? 22.938 51.969 25.5 1 26.42 97 GLN B CA 1
ATOM 1522 C C . GLN B 1 97 ? 23.422 53.062 24.562 1 26.42 97 GLN B C 1
ATOM 1524 O O . GLN B 1 97 ? 23.719 52.812 23.391 1 26.42 97 GLN B O 1
#

Organism: Crotalus adamanteus (NCBI:txid8729)

Nearest PDB structures (foldseek):
  4rzc-assembly4_E  TM=7.921E-01  e=8.891E-02  Oryctolagus cuniculus
  4zto-assembly2_I  TM=7.950E-01  e=1.291E-01  Oryctolagus cuniculus
  9f1i-assembly2_I  TM=7.915E-01  e=1.071E-01  Oryctolagus cuniculus
  8og0-assembly1_H  TM=7.892E-01  e=1.213E-01  Oryctolagus cuniculus
  4jo1-assembly2_I  TM=7.771E-01  e=1.291E-01  Oryctolagus cuniculus

Radius of gyration: 22.73 Å; Cα contacts (8 Å, |Δi|>4): 360; chains: 2; bounding box: 40×111×41 Å